Protein AF-A0A7Y3CID4-F1 (afdb_monomer_lite)

Radius of gyration: 29.65 Å; chains: 1; bounding box: 66×83×76 Å

Foldseek 3Di:
DDDDDPPPPVVVVVVVVVVVVVVVVVVVVVVVVVVVVCPVPVPCVVVVCVVPVDDDDPDDPDPPPPPPPDDDQDEDDPVLLVVLVVCLLVVVLVVNLVSLVVLLVVCVVPVSSVRHNLVSLLSLQDADVSSLVSLVVSCVVCVLGLRSLSSQLSNLQNQLDVLQDDDDPVPGDPRSNVRNVVSNVSSLVSLVSSCVSPVSPPSSVD

Sequence (206 aa):
MQPVDHQNQDSKNESSIFASIVLSTIIIGVLVFLAIVAVKYIKPKSYFKQIFGGKTYETTPASKDLPVLREAKETIQLSKIVGLRDMLQKHEFDGLNAALEKYQHLFEQDQTDEYKVYDAYHAFYLTDPLYEESLIKWINRFPDKYQPYLALAHYYCAKGWESRGYKFSKETSKQQFEGMQFNFFRAEENIKIALEINPDLMVGYD

pLDDT: mean 85.59, std 16.57, range [42.34, 98.81]

Structure (mmCIF, N/CA/C/O backbone):
data_AF-A0A7Y3CID4-F1
#
_entry.id   AF-A0A7Y3CID4-F1
#
loop_
_atom_site.group_PDB
_atom_site.id
_atom_site.type_symbol
_atom_site.label_atom_id
_atom_site.label_alt_id
_atom_site.label_comp_id
_atom_site.label_asym_id
_atom_site.label_entity_id
_atom_site.label_seq_id
_atom_site.pdbx_PDB_ins_code
_atom_site.Cartn_x
_atom_site.Cartn_y
_atom_site.Cartn_z
_atom_site.occupancy
_atom_site.B_iso_or_equiv
_atom_site.auth_seq_id
_atom_site.auth_comp_id
_atom_site.auth_asym_id
_atom_site.auth_atom_id
_atom_site.pdbx_PDB_model_num
ATOM 1 N N . MET A 1 1 ? 14.659 56.754 -53.294 1.00 43.53 1 MET A N 1
ATOM 2 C CA . MET A 1 1 ? 14.273 55.348 -53.055 1.00 43.53 1 MET A CA 1
ATOM 3 C C . MET A 1 1 ? 15.494 54.503 -53.389 1.00 43.53 1 MET A C 1
ATOM 5 O O . MET A 1 1 ? 15.802 54.360 -54.563 1.00 43.53 1 MET A O 1
ATOM 9 N N . GLN A 1 2 ? 16.287 54.117 -52.386 1.00 42.34 2 GLN A N 1
ATOM 10 C CA . GLN A 1 2 ? 17.492 53.298 -52.580 1.00 42.34 2 GLN A CA 1
ATOM 11 C C . GLN A 1 2 ? 17.151 51.825 -52.303 1.00 42.34 2 GLN A C 1
ATOM 13 O O . GLN A 1 2 ? 16.414 51.572 -51.349 1.00 42.34 2 GLN A O 1
ATOM 18 N N . PRO A 1 3 ? 17.634 50.869 -53.116 1.00 50.31 3 PRO A N 1
ATOM 19 C CA . PRO A 1 3 ? 17.411 49.451 -52.872 1.00 50.31 3 PRO A CA 1
ATOM 20 C C . PRO A 1 3 ? 18.300 48.970 -51.718 1.00 50.31 3 PRO A C 1
ATOM 22 O O . PRO A 1 3 ? 19.496 49.253 -51.685 1.00 50.31 3 PRO A O 1
ATOM 25 N N . VAL A 1 4 ? 17.692 48.263 -50.765 1.00 59.12 4 VAL A N 1
ATOM 26 C CA . VAL A 1 4 ? 18.383 47.601 -49.653 1.00 59.12 4 VAL A CA 1
ATOM 27 C C . VAL A 1 4 ? 18.989 46.299 -50.173 1.00 59.12 4 VAL A C 1
ATOM 29 O O . VAL A 1 4 ? 18.292 45.454 -50.734 1.00 59.12 4 VAL A O 1
ATOM 32 N N . ASP A 1 5 ? 20.302 46.179 -50.008 1.00 58.78 5 ASP A N 1
ATOM 33 C CA . ASP A 1 5 ? 21.120 45.049 -50.436 1.00 58.78 5 ASP A CA 1
ATOM 34 C C . ASP A 1 5 ? 20.937 43.860 -49.476 1.00 58.78 5 ASP A C 1
ATOM 36 O O . ASP A 1 5 ? 21.557 43.778 -48.416 1.00 58.78 5 ASP A O 1
ATOM 40 N N . HIS A 1 6 ? 20.018 42.959 -49.830 1.00 55.97 6 HIS A N 1
ATOM 41 C CA . HIS A 1 6 ? 19.664 41.776 -49.041 1.00 55.97 6 HIS A CA 1
ATOM 42 C C . HIS A 1 6 ? 20.572 40.557 -49.290 1.00 55.97 6 HIS A C 1
ATOM 44 O O . HIS A 1 6 ? 20.389 39.534 -48.638 1.00 55.97 6 HIS A O 1
ATOM 50 N N . GLN A 1 7 ? 21.562 40.625 -50.189 1.00 55.69 7 GLN A N 1
ATOM 51 C CA . GLN A 1 7 ? 22.353 39.438 -50.557 1.00 55.69 7 GLN A CA 1
ATOM 52 C C . GLN A 1 7 ? 23.576 39.176 -49.664 1.00 55.69 7 GLN A C 1
ATOM 54 O O . GLN A 1 7 ? 24.156 38.094 -49.718 1.00 55.69 7 GLN A O 1
ATOM 59 N N . ASN A 1 8 ? 23.964 40.119 -48.802 1.00 52.31 8 ASN A N 1
ATOM 60 C CA . ASN A 1 8 ? 25.215 40.021 -48.036 1.00 52.31 8 ASN A CA 1
ATOM 61 C C . ASN A 1 8 ? 25.059 39.414 -46.621 1.00 52.31 8 ASN A C 1
ATOM 63 O O . ASN A 1 8 ? 26.042 39.251 -45.898 1.00 52.31 8 ASN A O 1
ATOM 67 N N . GLN A 1 9 ? 23.831 39.093 -46.198 1.00 53.31 9 GLN A N 1
ATOM 68 C CA . GLN A 1 9 ? 23.543 38.643 -44.829 1.00 53.31 9 GLN A CA 1
ATOM 69 C C . GLN A 1 9 ? 23.417 37.112 -44.703 1.00 53.31 9 GLN A C 1
ATOM 71 O O . GLN A 1 9 ? 23.805 36.561 -43.672 1.00 53.31 9 GLN A O 1
ATOM 76 N N . ASP A 1 10 ? 23.000 36.414 -45.765 1.00 55.91 10 ASP A N 1
ATOM 77 C CA . ASP A 1 10 ? 22.867 34.947 -45.771 1.00 55.91 10 ASP A CA 1
ATOM 78 C C . ASP A 1 10 ? 24.218 34.211 -45.857 1.00 55.91 10 ASP A C 1
ATOM 80 O O . ASP A 1 10 ? 24.440 33.237 -45.135 1.00 55.91 10 ASP A O 1
ATOM 84 N N . SER A 1 11 ? 25.190 34.718 -46.627 1.00 56.41 11 SER A N 1
ATOM 85 C CA . SER A 1 11 ? 26.514 34.071 -46.764 1.00 56.41 11 SER A CA 1
ATOM 86 C C . SER A 1 11 ? 27.320 34.048 -45.452 1.00 56.41 11 SER A C 1
ATOM 88 O O . SER A 1 11 ? 28.124 33.145 -45.190 1.00 56.41 11 SER A O 1
ATOM 90 N N . LYS A 1 12 ? 27.083 35.034 -44.578 1.00 55.28 12 LYS A N 1
ATOM 91 C CA . LYS A 1 12 ? 27.759 35.166 -43.283 1.00 55.28 12 LYS A CA 1
ATOM 92 C C . LYS A 1 12 ? 27.201 34.204 -42.225 1.00 55.28 12 LYS A C 1
ATOM 94 O O . LYS A 1 12 ? 27.948 33.783 -41.345 1.00 55.28 12 LYS A O 1
ATOM 99 N N . ASN A 1 13 ? 25.928 33.815 -42.329 1.00 57.84 13 ASN A N 1
ATOM 100 C CA . ASN A 1 13 ? 25.307 32.849 -41.418 1.00 57.84 13 ASN A CA 1
ATOM 101 C C . ASN A 1 13 ? 25.681 31.402 -41.758 1.00 57.84 13 ASN A C 1
ATOM 103 O O . ASN A 1 13 ? 25.972 30.623 -40.850 1.00 57.84 13 ASN A O 1
ATOM 107 N N . GLU A 1 14 ? 25.758 31.044 -43.042 1.00 58.09 14 GLU A N 1
ATOM 108 C CA . GLU A 1 14 ? 26.145 29.684 -43.440 1.00 58.09 14 GLU A CA 1
ATOM 109 C C . GLU A 1 14 ? 27.585 29.360 -43.015 1.00 58.09 14 GLU A C 1
ATOM 111 O O . GLU A 1 14 ? 27.834 28.332 -42.383 1.00 58.09 14 GLU A O 1
ATOM 116 N N . SER A 1 15 ? 28.529 30.279 -43.245 1.00 61.59 15 SER A N 1
ATOM 117 C CA . SER A 1 15 ? 29.929 30.109 -42.819 1.00 61.59 15 SER A CA 1
ATOM 118 C C . SER A 1 15 ? 30.098 29.936 -41.299 1.00 61.59 15 SER A C 1
ATOM 120 O O . SER A 1 15 ? 30.953 29.164 -40.858 1.00 61.59 15 SER A O 1
ATOM 122 N N . SER A 1 16 ? 29.254 30.583 -40.486 1.00 62.12 16 SER A N 1
ATOM 123 C CA . SER A 1 16 ? 29.268 30.455 -39.022 1.00 62.12 16 SER A CA 1
ATOM 124 C C . SER A 1 16 ? 28.759 29.090 -38.537 1.00 62.12 16 SER A C 1
ATOM 126 O O . SER A 1 16 ? 29.327 28.514 -37.604 1.00 62.12 16 SER A O 1
ATOM 128 N N . ILE A 1 17 ? 27.741 28.533 -39.199 1.00 67.50 17 ILE A N 1
ATOM 129 C CA . ILE A 1 17 ? 27.178 27.216 -38.869 1.00 67.50 17 ILE A CA 1
ATOM 130 C C . ILE A 1 17 ? 28.167 26.101 -39.230 1.00 67.50 17 ILE A C 1
ATOM 132 O O . ILE A 1 17 ? 28.425 25.217 -38.409 1.00 67.50 17 ILE A O 1
ATOM 136 N N . PHE A 1 18 ? 28.796 26.173 -40.408 1.00 67.38 18 PHE A N 1
ATOM 137 C CA . PHE A 1 18 ? 29.817 25.200 -40.808 1.00 67.38 18 PHE A CA 1
ATOM 138 C C . PHE A 1 18 ? 31.030 25.208 -39.867 1.00 67.38 18 PHE A C 1
ATOM 140 O O . PHE A 1 18 ? 31.517 24.141 -39.489 1.00 67.38 18 PHE A O 1
ATOM 147 N N . ALA A 1 19 ? 31.475 26.383 -39.406 1.00 65.94 19 ALA A N 1
ATOM 148 C CA . ALA A 1 19 ? 32.570 26.483 -38.440 1.00 65.94 19 ALA A CA 1
ATOM 149 C C . ALA A 1 19 ? 32.239 25.810 -37.090 1.00 65.94 19 ALA A C 1
ATOM 151 O O . ALA A 1 19 ? 33.094 25.141 -36.507 1.00 65.94 19 ALA A O 1
ATOM 152 N N . SER A 1 20 ? 30.994 25.922 -36.615 1.00 63.38 20 SER A N 1
ATOM 153 C CA . SER A 1 20 ? 30.535 25.304 -35.359 1.00 63.38 20 SER A CA 1
ATOM 154 C C . SER A 1 20 ? 30.469 23.768 -35.431 1.00 63.38 20 SER A C 1
ATOM 156 O O . SER A 1 20 ? 30.865 23.068 -34.493 1.00 63.38 20 SER A O 1
ATOM 158 N N . ILE A 1 21 ? 30.040 23.217 -36.572 1.00 71.88 21 ILE A N 1
ATOM 159 C CA . ILE A 1 21 ? 29.967 21.761 -36.796 1.00 71.88 21 ILE A CA 1
ATOM 160 C C . ILE A 1 21 ? 31.373 21.142 -36.868 1.00 71.88 21 ILE A C 1
ATOM 162 O O . ILE A 1 21 ? 31.632 20.074 -36.304 1.00 71.88 21 ILE A O 1
ATOM 166 N N . VAL A 1 22 ? 32.318 21.829 -37.511 1.00 74.50 22 VAL A N 1
ATOM 167 C CA . VAL A 1 22 ? 33.715 21.371 -37.574 1.00 74.50 22 VAL A CA 1
ATOM 168 C C . VAL A 1 22 ? 34.375 21.436 -36.191 1.00 74.50 22 VAL A C 1
ATOM 170 O O . VAL A 1 22 ? 35.081 20.510 -35.797 1.00 74.50 22 VAL A O 1
ATOM 173 N N . LEU A 1 23 ? 34.101 22.475 -35.397 1.00 70.19 23 LEU A N 1
ATOM 174 C CA . LEU A 1 23 ? 34.673 22.602 -34.053 1.00 70.19 23 LEU A CA 1
ATOM 175 C C . LEU A 1 23 ? 34.156 21.516 -33.090 1.00 70.19 23 LEU A C 1
ATOM 177 O O . LEU A 1 23 ? 34.931 20.924 -32.339 1.00 70.19 23 LEU A O 1
ATOM 181 N N . SER A 1 24 ? 32.858 21.210 -33.137 1.00 67.25 24 SER A N 1
ATOM 182 C CA . SER A 1 24 ? 32.232 20.196 -32.274 1.00 67.25 24 SER A CA 1
ATOM 183 C C . SER A 1 24 ? 32.687 18.769 -32.602 1.00 67.25 24 SER A C 1
ATOM 185 O O . SER A 1 24 ? 32.954 17.984 -31.691 1.00 67.25 24 SER A O 1
ATOM 187 N N . THR A 1 25 ? 32.874 18.440 -33.882 1.00 76.44 25 THR A N 1
ATOM 188 C CA . THR A 1 25 ? 33.409 17.130 -34.296 1.00 76.44 25 THR A CA 1
ATOM 189 C C . THR A 1 25 ? 34.863 16.927 -33.864 1.00 76.44 25 THR A C 1
ATOM 191 O O . THR A 1 25 ? 35.217 15.837 -33.405 1.00 76.44 25 THR A O 1
ATOM 194 N N . ILE A 1 26 ? 35.689 17.978 -33.900 1.00 82.19 26 ILE A N 1
ATOM 195 C CA . ILE A 1 26 ? 37.067 17.935 -33.388 1.00 82.19 26 ILE A CA 1
ATOM 196 C C . ILE A 1 26 ? 37.081 17.705 -31.870 1.00 82.19 26 ILE A C 1
ATOM 198 O O . ILE A 1 26 ? 37.829 16.853 -31.391 1.00 82.19 26 ILE A O 1
ATOM 202 N N . ILE A 1 27 ? 36.227 18.399 -31.108 1.00 81.88 27 ILE A N 1
ATOM 203 C CA . ILE A 1 27 ? 36.154 18.245 -29.643 1.00 81.88 27 ILE A CA 1
ATOM 204 C C . ILE A 1 27 ? 35.756 16.814 -29.257 1.00 81.88 27 ILE A C 1
ATOM 206 O O . ILE A 1 27 ? 36.393 16.212 -28.391 1.00 81.88 27 ILE A O 1
ATOM 210 N N . ILE A 1 28 ? 34.754 16.237 -29.927 1.00 79.56 28 ILE A N 1
ATOM 211 C CA . ILE A 1 28 ? 34.330 14.851 -29.677 1.00 79.56 28 ILE A CA 1
ATOM 212 C C . ILE A 1 28 ? 35.466 13.876 -30.011 1.00 79.56 28 ILE A C 1
ATOM 214 O O . ILE A 1 28 ? 35.756 12.978 -29.219 1.00 79.56 28 ILE A O 1
ATOM 218 N N . GLY A 1 29 ? 36.159 14.078 -31.137 1.00 85.19 29 GLY A N 1
ATOM 219 C CA . GLY A 1 29 ? 37.311 13.259 -31.520 1.00 85.19 29 GLY A CA 1
ATOM 220 C C . GLY A 1 29 ? 38.435 13.289 -30.479 1.00 85.19 29 GLY A C 1
ATOM 221 O O . GLY A 1 29 ? 38.978 12.240 -30.126 1.00 85.19 29 GLY A O 1
ATOM 222 N N . VAL A 1 30 ? 38.738 14.467 -29.924 1.00 86.75 30 VAL A N 1
ATOM 223 C CA . VAL A 1 30 ? 39.748 14.632 -28.865 1.00 86.75 30 VAL A CA 1
ATOM 224 C C . VAL A 1 30 ? 39.318 13.940 -27.570 1.00 86.75 30 VAL A C 1
ATOM 226 O O . VAL A 1 30 ? 40.132 13.248 -26.960 1.00 86.75 30 VAL A O 1
ATOM 229 N N . LEU A 1 31 ? 38.051 14.051 -27.162 1.00 82.12 31 LEU A N 1
ATOM 230 C CA . LEU A 1 31 ? 37.540 13.387 -25.956 1.00 82.12 31 LEU A CA 1
ATOM 231 C C . LEU A 1 31 ? 37.587 11.857 -26.069 1.00 82.12 31 LEU A C 1
ATOM 233 O O . LEU A 1 31 ? 38.018 11.182 -25.132 1.00 82.12 31 LEU A O 1
ATOM 237 N N . VAL A 1 32 ? 37.214 11.306 -27.226 1.00 83.75 32 VAL A N 1
ATOM 238 C CA . VAL A 1 32 ? 37.294 9.860 -27.489 1.00 83.75 32 VAL A CA 1
ATOM 239 C C . VAL A 1 32 ? 38.749 9.391 -27.496 1.00 83.75 32 VAL A C 1
ATOM 241 O O . VAL A 1 32 ? 39.074 8.372 -26.884 1.00 83.75 32 VAL A O 1
ATOM 244 N N . PHE A 1 33 ? 39.649 10.150 -28.124 1.00 85.75 33 PHE A N 1
ATOM 245 C CA . PHE A 1 33 ? 41.073 9.829 -28.133 1.00 85.75 33 PHE A CA 1
ATOM 246 C C . PHE A 1 33 ? 41.675 9.852 -26.720 1.00 85.75 33 PHE A C 1
ATOM 248 O O . PHE A 1 33 ? 42.373 8.913 -26.338 1.00 85.75 33 PHE A O 1
ATOM 255 N N . LEU A 1 34 ? 41.350 10.864 -25.909 1.00 84.12 34 LEU A N 1
ATOM 256 C CA . LEU A 1 34 ? 41.789 10.949 -24.514 1.00 84.12 34 LEU A CA 1
ATOM 257 C C . LEU A 1 34 ? 41.252 9.789 -23.667 1.00 84.12 34 LEU A C 1
ATOM 259 O O . LEU A 1 34 ? 42.004 9.242 -22.864 1.00 84.12 34 LEU A O 1
ATOM 263 N N . ALA A 1 35 ? 40.006 9.355 -23.876 1.00 75.94 35 ALA A N 1
ATOM 264 C CA . ALA A 1 35 ? 39.448 8.188 -23.194 1.00 75.94 35 ALA A CA 1
ATOM 265 C C . ALA A 1 35 ? 40.180 6.886 -23.575 1.00 75.94 35 ALA A C 1
ATOM 267 O O . ALA A 1 35 ? 40.515 6.085 -22.701 1.00 75.94 35 ALA A O 1
ATOM 268 N N . ILE A 1 36 ? 40.501 6.690 -24.859 1.00 80.00 36 ILE A N 1
ATOM 269 C CA . ILE A 1 36 ? 41.257 5.517 -25.335 1.00 80.00 36 ILE A CA 1
ATOM 270 C C . ILE A 1 36 ? 42.683 5.518 -24.768 1.00 80.00 36 ILE A C 1
ATOM 272 O O . ILE A 1 36 ? 43.172 4.483 -24.307 1.00 80.00 36 ILE A O 1
ATOM 276 N N . VAL A 1 37 ? 43.350 6.676 -24.760 1.00 81.94 37 VAL A N 1
ATOM 277 C CA . VAL A 1 37 ? 44.679 6.836 -24.155 1.00 81.94 37 VAL A CA 1
ATOM 278 C C . VAL A 1 37 ? 44.609 6.575 -22.647 1.00 81.94 37 VAL A C 1
ATOM 280 O O . VAL A 1 37 ? 45.412 5.798 -22.134 1.00 81.94 37 VAL A O 1
ATOM 283 N N . ALA A 1 38 ? 43.617 7.114 -21.938 1.00 76.88 38 ALA A N 1
ATOM 284 C CA . ALA A 1 38 ? 43.421 6.856 -20.514 1.00 76.88 38 ALA A CA 1
ATOM 285 C C . ALA A 1 38 ? 43.255 5.356 -20.224 1.00 76.88 38 ALA A C 1
ATOM 287 O O . ALA A 1 38 ? 43.948 4.829 -19.362 1.00 76.88 38 ALA A O 1
ATOM 288 N N . VAL A 1 39 ? 42.439 4.630 -20.996 1.00 73.00 39 VAL A N 1
ATOM 289 C CA . VAL A 1 39 ? 42.272 3.170 -20.846 1.00 73.00 39 VAL A CA 1
ATOM 290 C C . VAL A 1 39 ? 43.568 2.402 -21.141 1.00 73.00 39 VAL A C 1
ATOM 292 O O . VAL A 1 39 ? 43.853 1.394 -20.492 1.00 73.00 39 VAL A O 1
ATOM 295 N N . LYS A 1 40 ? 44.380 2.869 -22.099 1.00 75.81 40 LYS A N 1
ATOM 296 C CA . LYS A 1 40 ? 45.641 2.212 -22.481 1.00 75.81 40 LYS A CA 1
ATOM 297 C C . LYS A 1 40 ? 46.760 2.418 -21.453 1.00 75.81 40 LYS A C 1
ATOM 299 O O . LYS A 1 40 ? 47.573 1.513 -21.264 1.00 75.81 40 LYS A O 1
ATOM 304 N N . TYR A 1 41 ? 46.812 3.579 -20.797 1.00 73.25 41 TYR A N 1
ATOM 305 C CA . TYR A 1 41 ? 47.892 3.940 -19.867 1.00 73.25 41 TYR A CA 1
ATOM 306 C C . TYR A 1 41 ? 47.519 3.775 -18.385 1.00 73.25 41 TYR A C 1
ATOM 308 O O . TYR A 1 41 ? 48.395 3.498 -17.564 1.00 73.25 41 TYR A O 1
ATOM 316 N N . ILE A 1 42 ? 46.236 3.856 -18.028 1.00 67.06 42 ILE A N 1
ATOM 317 C CA . ILE A 1 42 ? 45.739 3.556 -16.682 1.00 67.06 42 ILE A CA 1
ATOM 318 C C . ILE A 1 42 ? 45.405 2.067 -16.647 1.00 67.06 42 ILE A C 1
ATOM 320 O O . ILE A 1 42 ? 44.343 1.663 -17.099 1.00 67.06 42 ILE A O 1
ATOM 324 N N . LYS A 1 43 ? 46.304 1.223 -16.122 1.00 61.38 43 LYS A N 1
ATOM 325 C CA . LYS A 1 43 ? 46.051 -0.223 -15.958 1.00 61.38 43 LYS A CA 1
ATOM 326 C C . LYS A 1 43 ? 44.803 -0.440 -15.074 1.00 61.38 43 LYS A C 1
ATOM 328 O O . LYS A 1 43 ? 44.918 -0.344 -13.850 1.00 61.38 43 LYS A O 1
ATOM 333 N N . PRO A 1 44 ? 43.636 -0.840 -15.618 1.00 54.78 44 PRO A N 1
ATOM 334 C CA . PRO A 1 44 ? 42.385 -0.904 -14.852 1.00 54.78 44 PRO A CA 1
ATOM 335 C C . PRO A 1 44 ? 42.328 -2.099 -13.883 1.00 54.78 44 PRO A C 1
ATOM 337 O O . PRO A 1 44 ? 41.398 -2.229 -13.089 1.00 54.78 44 PRO A O 1
ATOM 340 N N . LYS A 1 45 ? 43.344 -2.976 -13.908 1.00 52.81 45 LYS A N 1
ATOM 341 C CA . LYS A 1 45 ? 43.404 -4.202 -13.097 1.00 52.81 45 LYS A CA 1
ATOM 342 C C . LYS A 1 45 ? 43.421 -3.958 -11.583 1.00 52.81 45 LYS A C 1
ATOM 344 O O . LYS A 1 45 ? 43.031 -4.859 -10.849 1.00 52.81 45 LYS A O 1
ATOM 349 N N . SER A 1 46 ? 43.853 -2.783 -11.115 1.00 54.12 46 SER A N 1
ATOM 350 C CA . SER A 1 46 ? 43.898 -2.486 -9.673 1.00 54.12 46 SER A CA 1
ATOM 351 C C . SER A 1 46 ? 42.526 -2.085 -9.115 1.00 54.12 46 SER A C 1
ATOM 353 O O . SER A 1 46 ? 42.097 -2.610 -8.092 1.00 54.12 46 SER A O 1
ATOM 355 N N . TYR A 1 47 ? 41.785 -1.234 -9.835 1.00 50.31 47 TYR A N 1
ATOM 356 C CA . TYR A 1 47 ? 40.503 -0.696 -9.363 1.00 50.31 47 TYR A CA 1
ATOM 357 C C . TYR A 1 47 ? 39.388 -1.753 -9.321 1.00 50.31 47 TYR A C 1
ATOM 359 O O . TYR A 1 47 ? 38.614 -1.809 -8.369 1.00 50.31 47 TYR A O 1
ATOM 367 N N . PHE A 1 48 ? 39.343 -2.664 -10.298 1.00 52.25 48 PHE A N 1
ATOM 368 C CA . PHE A 1 48 ? 38.328 -3.725 -10.323 1.00 52.25 48 PHE A CA 1
ATOM 369 C C . PHE A 1 48 ? 38.515 -4.781 -9.224 1.00 52.25 48 PHE A C 1
ATOM 371 O O . PHE A 1 48 ? 37.532 -5.328 -8.727 1.00 52.25 48 PHE A O 1
ATOM 378 N N . LYS A 1 49 ? 39.756 -5.052 -8.795 1.00 51.56 49 LYS A N 1
ATOM 379 C CA . LYS A 1 49 ? 40.022 -6.037 -7.734 1.00 51.56 49 LYS A CA 1
ATOM 380 C C . LYS A 1 49 ? 39.585 -5.533 -6.355 1.00 51.56 49 LYS A C 1
ATOM 382 O O . LYS A 1 49 ? 39.248 -6.345 -5.505 1.00 51.56 49 LYS A O 1
ATOM 387 N N . GLN A 1 50 ? 39.545 -4.218 -6.145 1.00 53.12 50 GLN A N 1
ATOM 388 C CA . GLN A 1 50 ? 39.069 -3.618 -4.897 1.00 53.12 50 GLN A CA 1
ATOM 389 C C . GLN A 1 50 ? 37.533 -3.566 -4.813 1.00 53.12 50 GLN A C 1
ATOM 391 O O . GLN A 1 50 ? 36.990 -3.640 -3.718 1.00 53.12 50 GLN A O 1
ATOM 396 N N . ILE A 1 51 ? 36.838 -3.502 -5.956 1.00 54.66 51 ILE A N 1
ATOM 397 C CA . ILE A 1 51 ? 35.365 -3.463 -6.019 1.00 54.66 51 ILE A CA 1
ATOM 398 C C . ILE A 1 51 ? 34.748 -4.875 -6.023 1.00 54.66 51 ILE A C 1
ATOM 400 O O . ILE A 1 51 ? 33.686 -5.076 -5.446 1.00 54.66 51 ILE A O 1
ATOM 404 N N . PHE A 1 52 ? 35.418 -5.871 -6.615 1.00 56.69 52 PHE A N 1
ATOM 405 C CA . PHE A 1 52 ? 34.901 -7.250 -6.721 1.00 56.69 52 PHE A CA 1
ATOM 406 C C . PHE A 1 52 ? 35.711 -8.296 -5.942 1.00 56.69 52 PHE A C 1
ATOM 408 O O . PHE A 1 52 ? 35.395 -9.483 -5.976 1.00 56.69 52 PHE A O 1
ATOM 415 N N . GLY A 1 53 ? 36.753 -7.883 -5.221 1.00 47.72 53 GLY A N 1
ATOM 416 C CA . GLY A 1 53 ? 37.521 -8.743 -4.320 1.00 47.72 53 GLY A CA 1
ATOM 417 C C . GLY A 1 53 ? 36.841 -8.895 -2.964 1.00 47.72 53 GLY A C 1
ATOM 418 O O . GLY A 1 53 ? 37.426 -8.540 -1.943 1.00 47.72 53 GLY A O 1
ATOM 419 N N . GLY A 1 54 ? 35.601 -9.385 -2.941 1.00 55.03 54 GLY A N 1
ATOM 420 C CA . GLY A 1 54 ? 34.949 -9.772 -1.693 1.00 55.03 54 GLY A CA 1
ATOM 421 C C . GLY A 1 54 ? 35.720 -10.919 -1.039 1.00 55.03 54 GLY A C 1
ATOM 422 O O . GLY A 1 54 ? 36.110 -11.871 -1.715 1.00 55.03 54 GLY A O 1
ATOM 423 N N . LYS A 1 55 ? 35.960 -10.840 0.273 1.00 58.09 55 LYS A N 1
ATOM 424 C CA . LYS A 1 55 ? 36.426 -12.000 1.040 1.00 58.09 55 LYS A CA 1
ATOM 425 C C . LYS A 1 55 ? 35.383 -13.105 0.867 1.00 58.09 55 LYS A C 1
ATOM 427 O O . LYS A 1 55 ? 34.211 -12.893 1.161 1.00 58.09 55 LYS A O 1
ATOM 432 N N . THR A 1 56 ? 35.790 -14.261 0.362 1.00 51.53 56 THR A N 1
ATOM 433 C CA . THR A 1 56 ? 34.938 -15.448 0.359 1.00 51.53 56 THR A CA 1
ATOM 434 C C . THR A 1 56 ? 34.882 -15.957 1.788 1.00 51.53 56 THR A C 1
ATOM 436 O O . THR A 1 56 ? 35.878 -16.452 2.315 1.00 51.53 56 THR A O 1
ATOM 439 N N . TYR A 1 57 ? 33.742 -15.774 2.436 1.00 61.97 57 TYR A N 1
ATOM 440 C CA . TYR A 1 57 ? 33.465 -16.412 3.710 1.00 61.97 57 TYR A CA 1
ATOM 441 C C . TYR A 1 57 ? 32.963 -17.817 3.397 1.00 61.97 57 TYR A C 1
ATOM 443 O O . TYR A 1 57 ? 31.990 -17.969 2.656 1.00 61.97 57 TYR A O 1
ATOM 451 N N . GLU A 1 58 ? 33.630 -18.842 3.923 1.00 60.22 58 GLU A N 1
ATOM 452 C CA . GLU A 1 58 ? 33.007 -20.159 3.993 1.00 60.22 58 GLU A CA 1
ATOM 453 C C . GLU A 1 58 ? 31.764 -20.014 4.872 1.00 60.22 58 GLU A C 1
ATOM 455 O O . GLU A 1 58 ? 31.849 -19.684 6.055 1.00 60.22 58 GLU A O 1
ATOM 460 N N . THR A 1 59 ? 30.593 -20.164 4.260 1.00 57.97 59 THR A N 1
ATOM 461 C CA . THR A 1 59 ? 29.332 -20.174 4.993 1.00 57.97 59 THR A CA 1
ATOM 462 C C . THR A 1 59 ? 29.077 -21.609 5.409 1.00 57.97 59 THR A C 1
ATOM 464 O O . THR A 1 59 ? 28.775 -22.471 4.588 1.00 57.97 59 THR A O 1
ATOM 467 N N . THR A 1 60 ? 29.238 -21.893 6.696 1.00 73.62 60 THR A N 1
ATOM 468 C CA . THR A 1 60 ? 28.710 -23.133 7.256 1.00 73.62 60 THR A CA 1
ATOM 469 C C . THR A 1 60 ? 27.188 -23.009 7.242 1.00 73.62 60 THR A C 1
ATOM 471 O O . THR A 1 60 ? 26.672 -22.025 7.782 1.00 73.62 60 THR A O 1
ATOM 474 N N . PRO A 1 61 ? 26.450 -23.955 6.635 1.00 66.62 61 PRO A N 1
ATOM 475 C CA . PRO A 1 61 ? 25.003 -23.990 6.763 1.00 66.62 61 PRO A CA 1
ATOM 476 C C . PRO A 1 61 ? 24.625 -23.909 8.240 1.00 66.62 61 PRO A C 1
ATOM 478 O O . PRO A 1 61 ? 25.231 -24.580 9.079 1.00 66.62 61 PRO A O 1
ATOM 481 N N . ALA A 1 62 ? 23.643 -23.067 8.549 1.00 67.69 62 ALA A N 1
ATOM 482 C CA . ALA A 1 62 ? 23.024 -23.012 9.863 1.00 67.69 62 ALA A CA 1
ATOM 483 C C . ALA A 1 62 ? 22.735 -24.446 10.348 1.00 67.69 62 ALA A C 1
ATOM 485 O O . ALA A 1 62 ? 22.087 -25.214 9.633 1.00 67.69 62 ALA A O 1
ATOM 486 N N . SER A 1 63 ? 23.268 -24.828 11.518 1.00 72.06 63 SER A N 1
ATOM 487 C CA . SER A 1 63 ? 23.002 -26.151 12.094 1.00 72.06 63 SER A CA 1
ATOM 488 C C . SER A 1 63 ? 21.489 -26.349 12.205 1.00 72.06 63 SER A C 1
ATOM 490 O O . SER A 1 63 ? 20.769 -25.435 12.609 1.00 72.06 63 SER A O 1
ATOM 492 N N . LYS A 1 64 ? 21.011 -27.547 11.851 1.00 68.06 64 LYS A N 1
ATOM 493 C CA . LYS A 1 64 ? 19.590 -27.921 11.948 1.00 68.06 64 LYS A CA 1
ATOM 494 C C . LYS A 1 64 ? 19.052 -27.776 13.377 1.00 68.06 64 LYS A C 1
ATOM 496 O O . LYS A 1 64 ? 17.857 -27.580 13.562 1.00 68.06 64 LYS A O 1
ATOM 501 N N . ASP A 1 65 ? 19.960 -27.819 14.347 1.00 76.94 65 ASP A N 1
ATOM 502 C CA . ASP A 1 65 ? 19.682 -27.765 15.776 1.00 76.94 65 ASP A CA 1
ATOM 503 C C . ASP A 1 65 ? 19.986 -26.383 16.378 1.00 76.94 65 ASP A C 1
ATOM 505 O O . ASP A 1 65 ? 20.139 -26.253 17.593 1.00 76.94 65 ASP A O 1
ATOM 509 N N . LEU A 1 66 ? 20.117 -25.334 15.551 1.00 68.62 66 LEU A N 1
ATOM 510 C CA . LEU A 1 66 ? 20.187 -23.977 16.083 1.00 68.62 66 LEU A CA 1
ATOM 511 C C . LEU A 1 66 ? 18.869 -23.660 16.799 1.00 68.62 66 LEU A C 1
ATOM 513 O O . LEU A 1 66 ? 17.802 -23.806 16.196 1.00 68.62 66 LEU A O 1
ATOM 517 N N . PRO A 1 67 ? 18.916 -23.204 18.062 1.00 69.56 67 PRO A N 1
ATOM 518 C CA . PRO A 1 67 ? 17.714 -22.746 18.732 1.00 69.56 67 PRO A CA 1
ATOM 519 C C . PRO A 1 67 ? 17.116 -21.606 17.906 1.00 69.56 67 PRO A C 1
ATOM 521 O O . PRO A 1 67 ? 17.837 -20.701 17.478 1.00 69.56 67 PRO A O 1
ATOM 524 N N . VAL A 1 68 ? 15.804 -21.647 17.668 1.00 64.62 68 VAL A N 1
ATOM 525 C CA . VAL A 1 68 ? 15.101 -20.510 17.073 1.00 64.62 68 VAL A CA 1
ATOM 526 C C . VAL A 1 68 ? 15.282 -19.343 18.042 1.00 64.62 68 VAL A C 1
ATOM 528 O O . VAL A 1 68 ? 14.722 -19.340 19.133 1.00 64.62 68 VAL A O 1
ATOM 531 N N . LEU A 1 69 ? 16.135 -18.384 17.676 1.00 66.75 69 LEU A N 1
ATOM 532 C CA . LEU A 1 69 ? 16.565 -17.310 18.578 1.00 66.75 69 LEU A CA 1
ATOM 533 C C . LEU A 1 69 ? 15.439 -16.321 18.916 1.00 66.75 69 LEU A C 1
ATOM 535 O O . LEU A 1 69 ? 15.622 -15.475 19.789 1.00 66.75 69 LEU A O 1
ATOM 539 N N . ARG A 1 70 ? 14.308 -16.373 18.200 1.00 65.94 70 ARG A N 1
ATOM 540 C CA . ARG A 1 70 ? 13.175 -15.457 18.359 1.00 65.94 70 ARG A CA 1
ATOM 541 C C . ARG A 1 70 ? 11.859 -16.202 18.198 1.00 65.94 70 ARG A C 1
ATOM 543 O O . ARG A 1 70 ? 11.679 -16.932 17.227 1.00 65.94 70 ARG A O 1
ATOM 550 N N . GLU A 1 71 ? 10.941 -15.982 19.127 1.00 73.12 71 GLU A N 1
ATOM 551 C CA . GLU A 1 71 ? 9.560 -16.431 18.974 1.00 73.12 71 GLU A CA 1
ATOM 552 C C . GLU A 1 71 ? 8.921 -15.748 17.758 1.00 73.12 71 GLU A C 1
ATOM 554 O O . GLU A 1 71 ? 9.232 -14.595 17.437 1.00 73.12 71 GLU A O 1
ATOM 559 N N . ALA A 1 72 ? 8.058 -16.477 17.049 1.00 73.94 72 ALA A N 1
ATOM 560 C CA . ALA A 1 72 ? 7.296 -15.903 15.951 1.00 73.94 72 ALA A CA 1
ATOM 561 C C . ALA A 1 72 ? 6.367 -14.820 16.514 1.00 73.94 72 ALA A C 1
ATOM 563 O O . ALA A 1 72 ? 5.555 -15.098 17.396 1.00 73.94 72 ALA A O 1
ATOM 564 N N . LYS A 1 73 ? 6.502 -13.590 16.013 1.00 78.69 73 LYS A N 1
ATOM 565 C CA . LYS A 1 73 ? 5.606 -12.495 16.383 1.00 78.69 73 LYS A CA 1
ATOM 566 C C . LYS A 1 73 ? 4.224 -12.714 15.767 1.00 78.69 73 LYS A C 1
ATOM 568 O O . LYS A 1 73 ? 4.099 -13.279 14.681 1.00 78.69 73 LYS A O 1
ATOM 573 N N . GLU A 1 74 ? 3.194 -12.291 16.490 1.00 84.38 74 GLU A N 1
ATOM 574 C CA . GLU A 1 74 ? 1.804 -12.486 16.090 1.00 84.38 74 GLU A CA 1
ATOM 575 C C . GLU A 1 74 ? 1.447 -11.593 14.892 1.00 84.38 74 GLU A C 1
ATOM 577 O O . GLU A 1 74 ? 1.594 -10.373 14.942 1.00 84.38 74 GLU A O 1
ATOM 582 N N . THR A 1 75 ? 0.951 -12.210 13.823 1.00 90.06 75 THR A N 1
ATOM 583 C CA . THR A 1 75 ? 0.469 -11.556 12.599 1.00 90.06 75 THR A CA 1
ATOM 584 C C . THR A 1 75 ? -1.056 -11.578 12.532 1.00 90.06 75 THR A C 1
ATOM 586 O O . THR A 1 75 ? -1.722 -12.287 13.298 1.00 90.06 75 THR A O 1
ATOM 589 N N . ILE A 1 76 ? -1.661 -10.820 11.610 1.00 94.00 76 ILE A N 1
ATOM 590 C CA . ILE A 1 76 ? -3.109 -10.962 11.390 1.00 94.00 76 ILE A CA 1
ATOM 591 C C . ILE A 1 76 ? -3.421 -12.283 10.678 1.00 94.00 76 ILE A C 1
ATOM 593 O O . ILE A 1 76 ? -2.692 -12.758 9.810 1.00 94.00 76 ILE A O 1
ATOM 597 N N . GLN A 1 77 ? -4.562 -12.878 11.017 1.00 94.94 77 GLN A N 1
ATOM 598 C CA . GLN A 1 77 ? -5.008 -14.110 10.370 1.00 94.94 77 GLN A CA 1
ATOM 599 C C . GLN A 1 77 ? -5.378 -13.869 8.900 1.00 94.94 77 GLN A C 1
ATOM 601 O O . GLN A 1 77 ? -5.956 -12.837 8.556 1.00 94.94 77 GLN A O 1
ATOM 606 N N . LEU A 1 78 ? -5.176 -14.879 8.047 1.00 93.19 78 LEU A N 1
ATOM 607 C CA . LEU A 1 78 ? -5.542 -14.825 6.624 1.00 93.19 78 LEU A CA 1
ATOM 608 C C . LEU A 1 78 ? -7.014 -14.437 6.395 1.00 93.19 78 LEU A C 1
ATOM 610 O O . LEU A 1 78 ? -7.324 -13.682 5.477 1.00 93.19 78 LEU A O 1
ATOM 614 N N . SER A 1 79 ? -7.925 -14.901 7.254 1.00 95.75 79 SER A N 1
ATOM 615 C CA . SER A 1 79 ? -9.349 -14.538 7.198 1.00 95.75 79 SER A CA 1
ATOM 616 C C . SER A 1 79 ? -9.587 -13.032 7.354 1.00 95.75 79 SER A C 1
ATOM 618 O O . SER A 1 79 ? -10.525 -12.495 6.769 1.00 95.75 79 SER A O 1
ATOM 620 N N . LYS A 1 80 ? -8.730 -12.332 8.106 1.00 97.75 80 LYS A N 1
ATOM 621 C CA . LYS A 1 80 ? -8.783 -10.875 8.263 1.00 97.75 80 LYS A CA 1
ATOM 622 C C . LYS A 1 80 ? -8.285 -10.163 7.013 1.00 97.75 80 LYS A C 1
ATOM 624 O O . LYS A 1 80 ? -8.954 -9.240 6.570 1.00 97.75 80 LYS A O 1
ATOM 629 N N . ILE A 1 81 ? -7.202 -10.642 6.399 1.00 97.06 81 ILE A N 1
ATOM 630 C CA . ILE A 1 81 ? -6.697 -10.119 5.115 1.00 97.06 81 ILE A CA 1
ATOM 631 C C . ILE A 1 81 ? -7.777 -10.215 4.032 1.00 97.06 81 ILE A C 1
ATOM 633 O O . ILE A 1 81 ? -8.056 -9.238 3.340 1.00 97.06 81 ILE A O 1
ATOM 637 N N . VAL A 1 82 ? -8.419 -11.382 3.911 1.00 97.31 82 VAL A N 1
ATOM 638 C CA . VAL A 1 82 ? -9.532 -11.581 2.969 1.00 97.31 82 VAL A CA 1
ATOM 639 C C . VAL A 1 82 ? -10.689 -10.640 3.301 1.00 97.31 82 VAL A C 1
ATOM 641 O O . VAL A 1 82 ? -11.195 -9.972 2.410 1.00 97.31 82 VAL A O 1
ATOM 644 N N . GLY A 1 83 ? -11.043 -10.501 4.582 1.00 98.25 83 GLY A N 1
ATOM 645 C CA . GLY A 1 83 ? -12.082 -9.567 5.016 1.00 98.25 83 GLY A CA 1
ATOM 646 C C . GLY A 1 83 ? -11.810 -8.107 4.630 1.00 98.25 83 GLY A C 1
ATOM 647 O O . GLY A 1 83 ? -12.730 -7.417 4.201 1.00 98.25 83 GLY A O 1
ATOM 648 N N . LEU A 1 84 ? -10.561 -7.634 4.729 1.00 98.56 84 LEU A N 1
ATOM 649 C CA . LEU A 1 84 ? -10.182 -6.276 4.307 1.00 98.56 84 LEU A CA 1
ATOM 650 C C . LEU A 1 84 ? -10.394 -6.067 2.799 1.00 98.56 84 LEU A C 1
ATOM 652 O O . LEU A 1 84 ? -10.932 -5.042 2.380 1.00 98.56 84 LEU A O 1
ATOM 656 N N . ARG A 1 85 ? -10.023 -7.060 1.984 1.00 97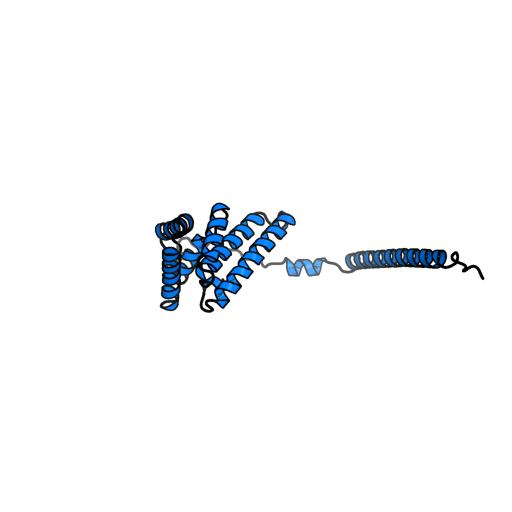.88 85 ARG A N 1
ATOM 657 C CA . ARG A 1 85 ? -10.219 -7.029 0.525 1.00 97.88 85 ARG A CA 1
ATOM 658 C C . ARG A 1 85 ? -11.694 -7.102 0.142 1.00 97.88 85 ARG A C 1
ATOM 660 O O . ARG A 1 85 ? -12.132 -6.341 -0.716 1.00 97.88 85 ARG A O 1
ATOM 667 N N . ASP A 1 86 ? -12.462 -7.955 0.811 1.00 98.06 86 ASP A N 1
ATOM 668 C CA . ASP A 1 86 ? -13.906 -8.072 0.606 1.00 98.06 86 ASP A CA 1
ATOM 669 C C . ASP A 1 86 ? -14.619 -6.745 0.894 1.00 98.06 86 ASP A C 1
ATOM 671 O O . ASP A 1 86 ? -15.470 -6.326 0.108 1.00 98.06 86 ASP A O 1
ATOM 675 N N . MET A 1 87 ? -14.259 -6.064 1.989 1.00 98.62 87 MET A N 1
ATOM 676 C CA . MET A 1 87 ? -14.818 -4.749 2.321 1.00 98.62 87 MET A CA 1
ATOM 677 C C . MET A 1 87 ? -14.487 -3.712 1.241 1.00 98.62 87 MET A C 1
ATOM 679 O O . MET A 1 87 ? -15.366 -2.952 0.838 1.00 98.62 87 MET A O 1
ATOM 683 N N . LEU A 1 88 ? -13.255 -3.710 0.718 1.00 98.50 88 LEU A N 1
ATOM 684 C CA . LEU A 1 88 ? -12.859 -2.826 -0.383 1.00 98.50 88 LEU A CA 1
ATOM 685 C C . LEU A 1 88 ? -13.705 -3.080 -1.641 1.00 98.50 88 LEU A C 1
ATOM 687 O O . LEU A 1 88 ? -14.260 -2.138 -2.203 1.00 98.50 88 LEU A O 1
ATOM 691 N N . GLN A 1 89 ? -13.846 -4.341 -2.056 1.00 97.31 89 GLN A N 1
ATOM 692 C CA . GLN A 1 89 ? -14.596 -4.712 -3.263 1.00 97.31 89 GLN A CA 1
ATOM 693 C C . GLN A 1 89 ? -16.101 -4.434 -3.148 1.00 97.31 89 GLN A C 1
ATOM 695 O O . GLN A 1 89 ? -16.749 -4.100 -4.139 1.00 97.31 89 GLN A O 1
ATOM 700 N N . LYS A 1 90 ? -16.668 -4.552 -1.943 1.00 98.06 90 LYS A N 1
ATOM 701 C CA . LYS A 1 90 ? -18.076 -4.225 -1.656 1.00 98.06 90 LYS A CA 1
ATOM 702 C C . LYS A 1 90 ? -18.307 -2.738 -1.377 1.00 98.06 90 LYS A C 1
ATOM 704 O O . LYS A 1 90 ? -19.444 -2.338 -1.141 1.00 98.06 90 LYS A O 1
ATOM 709 N N . HIS A 1 91 ? -17.251 -1.926 -1.414 1.00 98.38 91 HIS A N 1
ATOM 710 C CA . HIS A 1 91 ? -17.262 -0.511 -1.048 1.00 98.38 91 HIS A CA 1
ATOM 711 C C . HIS A 1 91 ? -17.759 -0.239 0.385 1.00 98.38 91 HIS A C 1
ATOM 713 O O . HIS A 1 91 ? -18.329 0.814 0.673 1.00 98.38 91 HIS A O 1
ATOM 719 N N . GLU A 1 92 ? -17.515 -1.169 1.310 1.00 98.62 92 GLU A N 1
ATOM 720 C CA . GLU A 1 92 ? -17.804 -1.042 2.745 1.00 98.62 92 GLU A CA 1
ATOM 721 C C . GLU A 1 92 ? -16.722 -0.195 3.439 1.00 98.62 92 GLU A C 1
ATOM 723 O O . GLU A 1 92 ? -16.085 -0.594 4.414 1.00 98.62 92 GLU A O 1
ATOM 728 N N . PHE A 1 93 ? -16.481 0.996 2.894 1.00 98.75 93 PHE A N 1
ATOM 729 C CA . PHE A 1 93 ? -15.342 1.847 3.224 1.00 98.75 93 PHE A CA 1
ATOM 730 C C . PHE A 1 93 ? -15.337 2.340 4.676 1.00 98.75 93 PHE A C 1
ATOM 732 O O . PHE A 1 93 ? -14.269 2.449 5.269 1.00 98.75 93 PHE A O 1
ATOM 739 N N . ASP A 1 94 ? -16.503 2.593 5.277 1.00 98.62 94 ASP A N 1
ATOM 740 C CA . ASP A 1 94 ? -16.598 2.957 6.698 1.00 98.62 94 ASP A CA 1
ATOM 741 C C . ASP A 1 94 ? -16.054 1.840 7.603 1.00 98.62 94 ASP A C 1
ATOM 743 O O . ASP A 1 94 ? -15.239 2.085 8.495 1.00 98.62 94 ASP A O 1
ATOM 747 N N . GLY A 1 95 ? -16.471 0.597 7.336 1.00 98.50 95 GLY A N 1
ATOM 748 C CA . GLY A 1 95 ? -16.001 -0.585 8.059 1.00 98.50 95 GLY A CA 1
ATOM 749 C C . GLY A 1 95 ? -14.517 -0.843 7.819 1.00 98.50 95 GLY A C 1
ATOM 750 O O . GLY A 1 95 ? -13.785 -1.168 8.755 1.00 98.50 95 GLY A O 1
ATOM 751 N N . LEU A 1 96 ? -14.060 -0.624 6.585 1.00 98.81 96 LEU A N 1
ATOM 752 C CA . LEU A 1 96 ? -12.658 -0.766 6.222 1.00 98.81 96 LEU A CA 1
ATOM 753 C C . LEU A 1 96 ? -11.762 0.257 6.936 1.00 98.81 96 LEU A C 1
ATOM 755 O O . LEU A 1 96 ? -10.749 -0.125 7.522 1.00 98.81 96 LEU A O 1
ATOM 759 N N . ASN A 1 97 ? -12.166 1.531 6.956 1.00 98.81 97 ASN A N 1
ATOM 760 C CA . ASN A 1 97 ? -11.485 2.590 7.703 1.00 98.81 97 ASN A CA 1
ATOM 761 C C . ASN A 1 97 ? -11.377 2.218 9.188 1.00 98.81 97 ASN A C 1
ATOM 763 O O . ASN A 1 97 ? -10.287 2.242 9.753 1.00 98.81 97 ASN A O 1
ATOM 767 N N . ALA A 1 98 ? -12.493 1.815 9.806 1.00 98.62 98 ALA A N 1
ATOM 768 C CA . ALA A 1 98 ? -12.525 1.442 11.218 1.00 98.62 98 ALA A CA 1
ATOM 769 C C . ALA A 1 98 ? -11.635 0.226 11.533 1.00 98.62 98 ALA A C 1
ATOM 771 O O . ALA A 1 98 ? -10.989 0.181 12.582 1.00 98.62 98 ALA A O 1
ATOM 772 N N . ALA A 1 99 ? -11.584 -0.761 10.635 1.00 98.44 99 ALA A N 1
ATOM 773 C CA . ALA A 1 99 ? -10.734 -1.933 10.796 1.00 98.44 99 ALA A CA 1
ATOM 774 C C . ALA A 1 99 ? -9.242 -1.574 10.751 1.00 98.44 99 ALA A C 1
ATOM 776 O O . ALA A 1 99 ? -8.482 -2.060 11.586 1.00 98.44 99 ALA A O 1
ATOM 777 N N . LEU A 1 100 ? -8.826 -0.720 9.814 1.00 98.50 100 LEU A N 1
ATOM 778 C CA . LEU A 1 100 ? -7.429 -0.297 9.683 1.00 98.50 100 LEU A CA 1
ATOM 779 C C . LEU A 1 100 ? -6.998 0.648 10.807 1.00 98.50 100 LEU A C 1
ATOM 781 O O . LEU A 1 100 ? -5.922 0.458 11.366 1.00 98.50 100 LEU A O 1
ATOM 785 N N . GLU A 1 101 ? -7.865 1.582 11.206 1.00 98.06 101 GLU A N 1
ATOM 786 C CA . GLU A 1 101 ? -7.635 2.449 12.373 1.00 98.06 101 GLU A CA 1
ATOM 787 C C . GLU A 1 101 ? -7.397 1.622 13.639 1.00 98.06 101 GLU A C 1
ATOM 789 O O . GLU A 1 101 ? -6.499 1.899 14.425 1.00 98.06 101 GLU A O 1
ATOM 794 N N . LYS A 1 102 ? -8.163 0.538 13.820 1.00 97.69 102 LYS A N 1
ATOM 795 C CA . LYS A 1 102 ? -7.973 -0.360 14.958 1.00 97.69 102 LYS A CA 1
ATOM 796 C C . LYS A 1 102 ? -6.566 -0.960 14.994 1.00 97.69 102 LYS A C 1
ATOM 798 O O . LYS A 1 102 ? -6.012 -1.088 16.080 1.00 97.69 102 LYS A O 1
ATOM 803 N N . TYR A 1 103 ? -6.005 -1.366 13.855 1.00 97.31 103 TYR A N 1
ATOM 804 C CA . TYR A 1 103 ? -4.652 -1.927 13.827 1.00 97.31 103 TYR A CA 1
ATOM 805 C C . TYR A 1 103 ? -3.587 -0.871 14.123 1.00 97.31 103 TYR A C 1
ATOM 807 O O . TYR A 1 103 ? -2.662 -1.161 14.876 1.00 97.31 103 TYR A O 1
ATOM 815 N N . GLN A 1 104 ? -3.755 0.347 13.603 1.00 97.00 104 GLN A N 1
ATOM 816 C CA . GLN A 1 104 ? -2.881 1.473 13.930 1.00 97.00 104 GLN A CA 1
ATOM 817 C C . GLN A 1 104 ? -2.920 1.783 15.437 1.00 97.00 104 GLN A C 1
ATOM 819 O O . GLN A 1 104 ? -1.878 1.796 16.083 1.00 97.00 104 GLN A O 1
ATOM 824 N N . HIS A 1 105 ? -4.110 1.901 16.032 1.00 96.69 105 HIS A N 1
ATOM 825 C CA . HIS A 1 105 ? -4.253 2.123 17.475 1.00 96.69 105 HIS A CA 1
ATOM 826 C C . HIS A 1 105 ? -3.661 0.993 18.333 1.00 96.69 105 HIS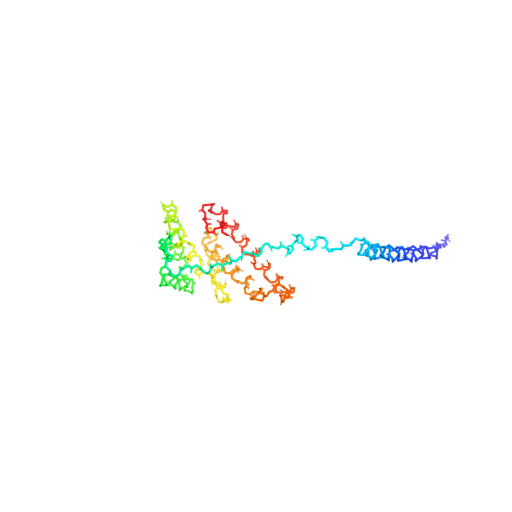 A C 1
ATOM 828 O O . HIS A 1 105 ? -3.130 1.262 19.407 1.00 96.69 105 HIS A O 1
ATOM 834 N N . LEU A 1 106 ? -3.770 -0.271 17.904 1.00 94.50 106 LEU A N 1
ATOM 835 C CA . LEU A 1 106 ? -3.144 -1.392 18.617 1.00 94.50 106 LEU A CA 1
ATOM 836 C C . LEU A 1 106 ? -1.620 -1.241 18.641 1.00 94.50 106 LEU A C 1
ATOM 838 O O . LEU A 1 106 ? -1.018 -1.349 19.705 1.00 94.50 106 LEU A O 1
ATOM 842 N N . PHE A 1 107 ? -1.018 -0.901 17.500 1.00 95.25 107 PHE A N 1
ATOM 843 C CA . PHE A 1 107 ? 0.414 -0.626 17.409 1.00 95.25 107 PHE A CA 1
ATOM 844 C C . PHE A 1 107 ? 0.850 0.577 18.265 1.00 95.25 107 PHE A C 1
ATOM 846 O O . PHE A 1 107 ? 1.877 0.521 18.938 1.00 95.25 107 PHE A O 1
ATOM 853 N N . GLU A 1 108 ? 0.070 1.659 18.281 1.00 95.38 108 GLU A N 1
ATOM 854 C CA . GLU A 1 108 ? 0.364 2.842 19.103 1.00 95.38 108 GLU A CA 1
ATOM 855 C C . GLU A 1 108 ? 0.316 2.544 20.609 1.00 95.38 108 GLU A C 1
ATOM 857 O O . GLU A 1 108 ? 1.044 3.156 21.392 1.00 95.38 108 GLU A O 1
ATOM 862 N N . GLN A 1 109 ? -0.530 1.597 21.021 1.00 96.06 109 GLN A N 1
ATOM 863 C CA . GLN A 1 109 ? -0.607 1.126 22.404 1.00 96.06 109 GLN A CA 1
ATOM 864 C C . GLN A 1 109 ? 0.523 0.150 22.745 1.00 96.06 109 GLN A C 1
ATOM 866 O O . GLN A 1 109 ? 1.048 0.192 23.860 1.00 96.06 109 GLN A O 1
ATOM 871 N N . ASP A 1 110 ? 0.888 -0.718 21.803 1.00 94.38 110 ASP A N 1
ATOM 872 C CA . ASP A 1 110 ? 1.926 -1.726 21.959 1.00 94.38 110 ASP A CA 1
ATOM 873 C C . ASP A 1 110 ? 2.705 -1.918 20.650 1.00 94.38 110 ASP A C 1
ATOM 875 O O . ASP A 1 110 ? 2.238 -2.532 19.690 1.00 94.38 110 ASP A O 1
ATOM 879 N N . GLN A 1 111 ? 3.955 -1.453 20.631 1.00 91.06 111 GLN A N 1
ATOM 880 C CA . GLN A 1 111 ? 4.828 -1.555 19.458 1.00 91.06 111 GLN A CA 1
ATOM 881 C C . GLN A 1 111 ? 5.128 -3.005 19.047 1.00 91.06 111 GLN A C 1
ATOM 883 O O . GLN A 1 111 ? 5.612 -3.248 17.940 1.00 91.06 111 GLN A O 1
ATOM 888 N N . THR A 1 112 ? 4.850 -3.998 19.900 1.00 90.31 112 THR A N 1
ATOM 889 C CA . THR A 1 112 ? 4.969 -5.408 19.509 1.00 90.31 112 THR A CA 1
ATOM 890 C C . THR A 1 112 ? 3.950 -5.820 18.441 1.00 90.31 112 THR A C 1
ATOM 892 O O . THR A 1 112 ? 4.214 -6.784 17.717 1.00 90.31 112 THR A O 1
ATOM 895 N N . ASP A 1 113 ? 2.878 -5.040 18.253 1.00 92.50 113 ASP A N 1
ATOM 896 C CA . ASP A 1 113 ? 1.847 -5.228 17.227 1.00 92.50 113 ASP A CA 1
ATOM 897 C C . ASP A 1 113 ? 2.216 -4.645 15.844 1.00 92.50 113 ASP A C 1
ATOM 899 O O . ASP A 1 113 ? 1.375 -4.623 14.942 1.00 92.50 113 ASP A O 1
ATOM 903 N N . GLU A 1 114 ? 3.472 -4.231 15.623 1.00 92.94 114 GLU A N 1
ATOM 904 C CA . GLU A 1 114 ? 3.954 -3.671 14.342 1.00 92.94 114 GLU A CA 1
ATOM 905 C C . GLU A 1 114 ? 3.570 -4.532 13.123 1.00 92.94 114 GLU A C 1
ATOM 907 O O . GLU A 1 114 ? 3.071 -4.028 12.116 1.00 92.94 114 GLU A O 1
ATOM 912 N N . TYR A 1 115 ? 3.695 -5.858 13.234 1.00 93.50 115 TYR A N 1
ATOM 913 C CA . TYR A 1 115 ? 3.380 -6.770 12.133 1.00 93.50 115 TYR A CA 1
ATOM 914 C C . TYR A 1 115 ? 1.888 -6.807 11.821 1.00 93.50 115 TYR A C 1
ATOM 916 O O . TYR A 1 115 ? 1.512 -7.019 10.673 1.00 93.50 115 TYR A O 1
ATOM 924 N N . LYS A 1 116 ? 1.016 -6.568 12.807 1.00 95.69 116 LYS A N 1
ATOM 925 C CA . LYS A 1 116 ? -0.432 -6.608 12.582 1.00 95.69 116 LYS A CA 1
ATOM 926 C C . LYS A 1 116 ? -0.885 -5.448 11.705 1.00 95.69 116 LYS A C 1
ATOM 928 O O . LYS A 1 116 ? -1.672 -5.659 10.784 1.00 95.69 116 LYS A O 1
ATOM 933 N N . VAL A 1 117 ? -0.392 -4.240 11.978 1.00 96.00 117 VAL A N 1
ATOM 934 C CA . VAL A 1 117 ? -0.697 -3.065 11.149 1.00 96.00 117 VAL A CA 1
ATOM 935 C C . VAL A 1 117 ? 0.003 -3.145 9.793 1.00 96.00 117 VAL A C 1
ATOM 937 O O . VAL A 1 117 ? -0.635 -2.858 8.779 1.00 96.00 117 VAL A O 1
ATOM 940 N N . TYR A 1 118 ? 1.246 -3.638 9.745 1.00 95.94 118 TYR A N 1
ATOM 941 C CA . TYR A 1 118 ? 1.948 -3.883 8.486 1.00 95.94 118 TYR A CA 1
ATOM 942 C C . TYR A 1 118 ? 1.165 -4.845 7.586 1.00 95.94 118 TYR A C 1
ATOM 944 O O . TYR A 1 118 ? 0.836 -4.507 6.450 1.00 95.94 118 TYR A O 1
ATOM 952 N N . ASP A 1 119 ? 0.786 -6.017 8.100 1.00 96.19 119 ASP A N 1
ATOM 953 C CA . ASP A 1 119 ? 0.051 -7.025 7.334 1.00 96.19 119 ASP A CA 1
ATOM 954 C C . ASP A 1 119 ? -1.330 -6.528 6.888 1.00 96.19 119 ASP A C 1
ATOM 956 O O . ASP A 1 119 ? -1.804 -6.884 5.804 1.00 96.19 119 ASP A O 1
ATOM 960 N N . ALA A 1 120 ? -1.986 -5.696 7.705 1.00 97.75 120 ALA A N 1
ATOM 961 C CA . ALA A 1 120 ? -3.281 -5.118 7.368 1.00 97.75 120 ALA A CA 1
ATOM 962 C C . ALA A 1 120 ? -3.196 -4.234 6.116 1.00 97.75 120 ALA A C 1
ATOM 964 O O . ALA A 1 120 ? -4.059 -4.334 5.245 1.00 97.75 120 ALA A O 1
ATOM 965 N N . TYR A 1 121 ? -2.136 -3.434 5.973 1.00 97.94 121 TYR A N 1
ATOM 966 C CA . TYR A 1 121 ? -1.889 -2.669 4.747 1.00 97.94 121 TYR A CA 1
ATOM 967 C C . TYR A 1 121 ? -1.284 -3.515 3.627 1.00 97.94 121 TYR A C 1
ATOM 969 O O . TYR A 1 121 ? -1.621 -3.327 2.455 1.00 97.94 121 TYR A O 1
ATOM 977 N N . HIS A 1 122 ? -0.481 -4.526 3.962 1.00 96.69 122 HIS A N 1
ATOM 978 C CA . HIS A 1 122 ? 0.025 -5.497 2.995 1.00 96.69 122 HIS A CA 1
ATOM 979 C C . HIS A 1 122 ? -1.103 -6.306 2.331 1.00 96.69 122 HIS A C 1
ATOM 981 O O . HIS A 1 122 ? -0.930 -6.832 1.229 1.00 96.69 122 HIS A O 1
ATOM 987 N N . ALA A 1 123 ? -2.306 -6.330 2.917 1.00 97.75 123 ALA A N 1
ATOM 988 C CA . ALA A 1 123 ? -3.505 -6.829 2.253 1.00 97.75 123 ALA A CA 1
ATOM 989 C C . ALA A 1 123 ? -3.744 -6.163 0.884 1.00 97.75 123 ALA A C 1
ATOM 991 O O . ALA A 1 123 ? -4.290 -6.820 0.000 1.00 97.75 123 ALA A O 1
ATOM 992 N N . PHE A 1 124 ? -3.296 -4.925 0.664 1.00 98.19 124 PHE A N 1
ATOM 993 C CA . PHE A 1 124 ? -3.449 -4.195 -0.601 1.00 98.19 124 PHE A CA 1
ATOM 994 C C . PHE A 1 124 ? -2.214 -4.255 -1.508 1.00 98.19 124 PHE A C 1
ATOM 996 O O . PHE A 1 124 ? -2.207 -3.644 -2.573 1.00 98.19 124 PHE A O 1
ATOM 1003 N N . TYR A 1 125 ? -1.187 -5.024 -1.137 1.00 97.44 125 TYR A N 1
ATOM 1004 C CA . TYR A 1 125 ? -0.038 -5.302 -1.996 1.00 97.44 125 TYR A CA 1
ATOM 1005 C C . TYR A 1 125 ? -0.418 -6.350 -3.058 1.00 97.44 125 TYR A C 1
ATOM 1007 O O . TYR A 1 125 ? -0.208 -7.554 -2.913 1.00 97.44 125 TYR A O 1
ATOM 1015 N N . LEU A 1 126 ? -1.079 -5.888 -4.113 1.00 95.44 126 LEU A N 1
ATOM 1016 C CA . LEU A 1 126 ? -1.629 -6.691 -5.205 1.00 95.44 126 LEU A CA 1
ATOM 1017 C C . LEU A 1 126 ? -1.648 -5.865 -6.493 1.00 95.44 126 LEU A C 1
ATOM 1019 O O . LEU A 1 126 ? -1.485 -4.651 -6.447 1.00 95.44 126 LEU A O 1
ATOM 1023 N N . THR A 1 127 ? -1.836 -6.512 -7.643 1.00 96.25 127 THR A N 1
ATOM 1024 C CA . THR A 1 127 ? -1.685 -5.857 -8.956 1.00 96.25 127 THR A CA 1
ATOM 1025 C C . THR A 1 127 ? -2.899 -5.961 -9.877 1.00 96.25 127 THR A C 1
ATOM 1027 O O . THR A 1 127 ? -2.839 -5.511 -11.025 1.00 96.25 127 THR A O 1
ATOM 1030 N N . ASP A 1 128 ? -4.004 -6.522 -9.375 1.00 94.88 128 ASP A N 1
ATOM 1031 C CA . ASP A 1 128 ? -5.266 -6.646 -10.105 1.00 94.88 128 ASP A CA 1
ATOM 1032 C C . ASP A 1 128 ? -5.889 -5.253 -10.353 1.00 94.88 128 ASP A C 1
ATOM 1034 O O . ASP A 1 128 ? -6.208 -4.552 -9.386 1.00 94.88 128 ASP A O 1
ATOM 1038 N N . PRO A 1 129 ? -6.110 -4.852 -11.621 1.00 91.44 129 PRO A N 1
ATOM 1039 C CA . PRO A 1 129 ? -6.671 -3.545 -11.963 1.00 91.44 129 PRO A CA 1
ATOM 1040 C C . PRO A 1 129 ? -8.039 -3.237 -11.335 1.00 91.44 129 PRO A C 1
ATOM 1042 O O . PRO A 1 129 ? -8.363 -2.067 -11.135 1.00 91.44 129 PRO A O 1
ATOM 1045 N N . LEU A 1 130 ? -8.849 -4.249 -10.998 1.00 91.38 130 LEU A N 1
ATOM 1046 C CA . LEU A 1 130 ? -10.165 -4.039 -10.373 1.00 91.38 130 LEU A CA 1
ATOM 1047 C C . LEU A 1 130 ? -10.060 -3.410 -8.974 1.00 91.38 130 LEU A C 1
ATOM 1049 O O . LEU A 1 130 ? -10.986 -2.740 -8.503 1.00 91.38 130 LEU A O 1
ATOM 1053 N N . TYR A 1 131 ? -8.925 -3.606 -8.305 1.00 96.25 131 TYR A N 1
ATOM 1054 C CA . TYR A 1 131 ? -8.675 -3.013 -6.999 1.00 96.25 131 TYR A CA 1
ATOM 1055 C C . TYR A 1 131 ? -8.300 -1.537 -7.101 1.00 96.25 131 TYR A C 1
ATOM 1057 O O . TYR A 1 131 ? -8.703 -0.769 -6.233 1.00 96.25 131 TYR A O 1
ATOM 1065 N N . GLU A 1 132 ? -7.605 -1.117 -8.161 1.00 96.88 132 GLU A N 1
ATOM 1066 C CA . GLU A 1 132 ? -7.234 0.291 -8.362 1.00 96.88 132 GLU A CA 1
ATOM 1067 C C . GLU A 1 132 ? -8.468 1.187 -8.427 1.00 96.88 132 GLU A C 1
ATOM 1069 O O . GLU A 1 132 ? -8.544 2.203 -7.740 1.00 96.88 132 GLU A O 1
ATOM 1074 N N . GLU A 1 133 ? -9.482 0.772 -9.190 1.00 96.50 133 GLU A N 1
ATOM 1075 C CA . GLU A 1 133 ? -10.739 1.512 -9.289 1.00 96.50 133 GLU A CA 1
ATOM 1076 C C . GLU A 1 133 ? -11.435 1.629 -7.922 1.00 96.50 133 GLU A C 1
ATOM 1078 O O . GLU A 1 133 ? -11.931 2.699 -7.559 1.00 96.50 133 GLU A O 1
ATOM 1083 N N . SER A 1 134 ? -11.444 0.546 -7.142 1.00 98.06 134 SER A N 1
ATOM 1084 C CA . SER A 1 134 ? -12.059 0.512 -5.809 1.00 98.06 134 SER A CA 1
ATOM 1085 C C . SER A 1 134 ? -11.303 1.395 -4.806 1.00 98.06 134 SER A C 1
ATOM 1087 O O . SER A 1 134 ? -11.929 2.121 -4.035 1.00 98.06 134 SER A O 1
ATOM 1089 N N . LEU A 1 135 ? -9.967 1.396 -4.856 1.00 98.62 135 LEU A N 1
ATOM 1090 C CA . LEU A 1 135 ? -9.103 2.253 -4.036 1.00 98.62 135 LEU A CA 1
ATOM 1091 C C . LEU A 1 135 ? -9.304 3.738 -4.372 1.00 98.62 135 LEU A C 1
ATOM 1093 O O . LEU A 1 135 ? -9.453 4.564 -3.474 1.00 98.62 135 LEU A O 1
ATOM 1097 N N . ILE A 1 136 ? -9.402 4.086 -5.658 1.00 98.19 136 ILE A N 1
ATOM 1098 C CA . ILE A 1 136 ? -9.686 5.462 -6.095 1.00 98.19 136 ILE A CA 1
ATOM 1099 C C . ILE A 1 136 ? -11.081 5.908 -5.630 1.00 98.19 136 ILE A C 1
ATOM 1101 O O . ILE A 1 136 ? -11.247 7.028 -5.144 1.00 98.19 136 ILE A O 1
ATOM 1105 N N . LYS A 1 137 ? -12.097 5.039 -5.729 1.00 98.50 137 LYS A N 1
ATOM 1106 C CA . LYS A 1 137 ? -13.441 5.319 -5.187 1.00 98.50 137 LYS A CA 1
ATOM 1107 C C . LYS A 1 137 ? -13.411 5.555 -3.679 1.00 98.50 137 LYS A C 1
ATOM 1109 O O . LYS A 1 137 ? -14.127 6.432 -3.195 1.00 98.50 137 LYS A O 1
ATOM 1114 N N . TRP A 1 138 ? -12.588 4.801 -2.956 1.00 98.69 138 TRP A N 1
ATOM 1115 C CA . TRP A 1 138 ? -12.420 4.959 -1.517 1.00 98.69 138 TRP A CA 1
ATOM 1116 C C . TRP A 1 138 ? -11.809 6.323 -1.163 1.00 98.69 138 TRP A C 1
ATOM 1118 O O . TRP A 1 138 ? -12.396 7.029 -0.342 1.00 98.69 138 TRP A O 1
ATOM 1128 N N . ILE A 1 139 ? -10.740 6.753 -1.852 1.00 98.69 139 ILE A N 1
ATOM 1129 C CA . ILE A 1 139 ? -10.164 8.108 -1.711 1.00 98.69 139 ILE A CA 1
ATOM 1130 C C . ILE A 1 139 ? -11.226 9.181 -1.972 1.00 98.69 139 ILE A C 1
ATOM 1132 O O . ILE A 1 139 ? -11.416 10.081 -1.161 1.00 98.69 139 ILE A O 1
ATOM 1136 N N . ASN A 1 140 ? -11.970 9.067 -3.076 1.00 98.56 140 ASN A N 1
ATOM 1137 C CA . ASN A 1 140 ? -12.991 10.056 -3.434 1.00 98.56 140 ASN A CA 1
ATOM 1138 C C . ASN A 1 140 ? -14.105 10.172 -2.382 1.00 98.56 140 ASN A C 1
ATOM 1140 O O . ASN A 1 140 ? -14.706 11.235 -2.227 1.00 98.56 140 ASN A O 1
ATOM 1144 N N . ARG A 1 141 ? -14.413 9.077 -1.678 1.00 98.62 141 ARG A N 1
ATOM 1145 C CA . ARG A 1 141 ? -15.428 9.062 -0.623 1.00 98.62 141 ARG A CA 1
ATOM 1146 C C . ARG A 1 141 ? -14.900 9.606 0.708 1.00 98.62 141 ARG A C 1
ATOM 1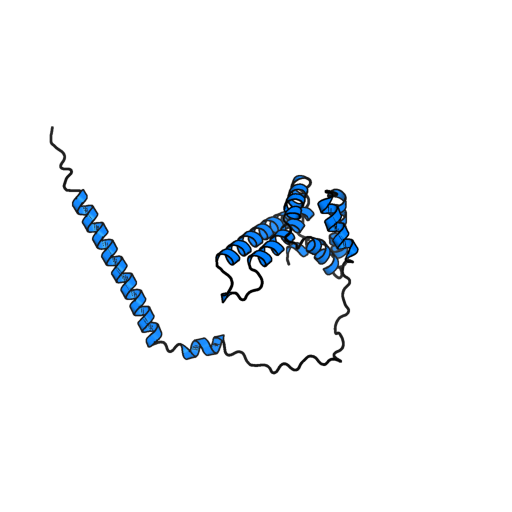148 O O . ARG A 1 141 ? -15.680 10.231 1.425 1.00 98.62 141 ARG A O 1
ATOM 1155 N N . PHE A 1 142 ? -13.626 9.369 1.017 1.00 98.62 142 PHE A N 1
ATOM 1156 C CA . PHE A 1 142 ? -12.967 9.735 2.275 1.00 98.62 142 PHE A CA 1
ATOM 1157 C C . PHE A 1 142 ? -11.635 10.460 2.023 1.00 98.62 142 PHE A C 1
ATOM 1159 O O . PHE A 1 142 ? -10.571 9.925 2.339 1.00 98.62 142 PHE A O 1
ATOM 1166 N N . PRO A 1 143 ? -11.667 11.677 1.453 1.00 98.44 143 PRO A N 1
ATOM 1167 C CA . PRO A 1 143 ? -10.450 12.393 1.074 1.00 98.44 143 PRO A CA 1
ATOM 1168 C C . PRO A 1 143 ? -9.619 12.864 2.277 1.00 98.44 143 PRO A C 1
ATOM 1170 O O . PRO A 1 143 ? -8.453 13.206 2.107 1.00 98.44 143 PRO A O 1
ATOM 1173 N 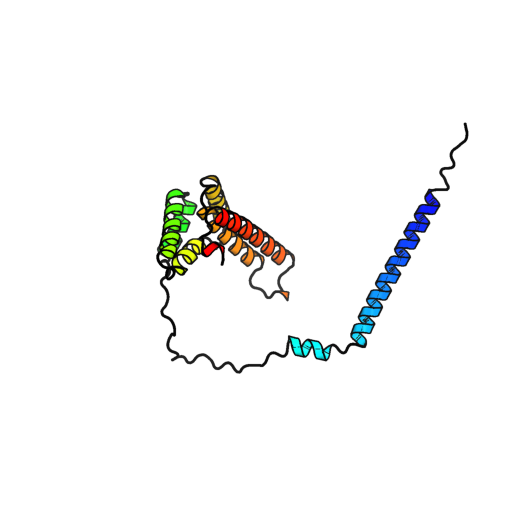N . ASP A 1 144 ? -10.209 12.884 3.473 1.00 98.25 144 ASP A N 1
ATOM 1174 C CA . ASP A 1 144 ? -9.624 13.308 4.748 1.00 98.25 144 ASP A CA 1
ATOM 1175 C C . ASP A 1 144 ? -9.110 12.137 5.607 1.00 98.25 144 ASP A C 1
ATOM 1177 O O . ASP A 1 144 ? -8.689 12.337 6.746 1.00 98.25 144 ASP A O 1
ATOM 1181 N N . LYS A 1 145 ? -9.170 10.902 5.094 1.00 98.56 145 LYS A N 1
ATOM 1182 C CA . LYS A 1 145 ? -8.722 9.691 5.792 1.00 98.56 145 LYS A CA 1
ATOM 1183 C C . LYS A 1 145 ? -7.417 9.190 5.201 1.00 98.56 145 LYS A C 1
ATOM 1185 O O . LYS A 1 145 ? -7.288 9.107 3.987 1.00 98.56 145 LYS A O 1
ATOM 1190 N N . TYR A 1 146 ? -6.461 8.822 6.052 1.00 98.56 146 TYR A N 1
ATOM 1191 C CA . TYR A 1 146 ? -5.137 8.360 5.621 1.00 98.56 146 TYR A CA 1
ATOM 1192 C C . TYR A 1 146 ? -5.168 6.935 5.046 1.00 98.56 146 TYR A C 1
ATOM 1194 O O . TYR A 1 146 ? -4.392 6.604 4.149 1.00 98.56 146 TYR A O 1
ATOM 1202 N N . GLN A 1 147 ? -6.088 6.101 5.541 1.00 98.69 147 GLN A N 1
ATOM 1203 C CA . GLN A 1 147 ? -6.236 4.689 5.194 1.00 98.69 147 GLN A CA 1
ATOM 1204 C C . GLN A 1 147 ? -6.295 4.426 3.678 1.00 98.69 147 GLN A C 1
ATOM 1206 O O . GLN A 1 147 ? -5.506 3.607 3.198 1.00 98.69 147 GLN A O 1
ATOM 1211 N N . PRO A 1 148 ? -7.169 5.094 2.894 1.00 98.69 148 PRO A N 1
ATOM 1212 C CA . PRO A 1 148 ? -7.241 4.863 1.454 1.00 98.69 148 PRO A CA 1
ATOM 1213 C C . PRO A 1 148 ? -5.954 5.243 0.708 1.00 98.69 148 PRO A C 1
ATOM 1215 O O . PRO A 1 148 ? -5.594 4.559 -0.251 1.00 98.69 148 PRO A O 1
ATOM 1218 N N . TYR A 1 149 ? -5.235 6.281 1.149 1.00 98.81 149 TYR A N 1
ATOM 1219 C CA . TYR A 1 149 ? -3.967 6.679 0.530 1.00 98.81 149 TYR A CA 1
ATOM 1220 C C . TYR A 1 149 ? -2.864 5.656 0.812 1.00 98.81 149 TYR A C 1
ATOM 1222 O O . TYR A 1 149 ? -2.210 5.202 -0.125 1.00 98.81 149 TYR A O 1
ATOM 1230 N N . LEU A 1 150 ? -2.700 5.208 2.064 1.00 98.44 150 LEU A N 1
ATOM 1231 C CA . LEU A 1 150 ? -1.744 4.137 2.378 1.00 98.44 150 LEU A CA 1
ATOM 1232 C C . LEU A 1 150 ? -2.064 2.845 1.618 1.00 98.44 150 LEU A C 1
ATOM 1234 O O . LEU A 1 150 ? -1.175 2.235 1.028 1.00 98.44 150 LEU A O 1
ATOM 1238 N N . ALA A 1 151 ? -3.334 2.444 1.559 1.00 98.56 151 ALA A N 1
ATOM 1239 C CA . ALA A 1 151 ? -3.738 1.263 0.802 1.00 98.56 151 ALA A CA 1
ATOM 1240 C C . ALA A 1 151 ? -3.397 1.388 -0.697 1.00 98.56 151 ALA A C 1
ATOM 1242 O O . ALA A 1 151 ? -2.864 0.447 -1.293 1.00 98.56 151 ALA A O 1
ATOM 1243 N N . LEU A 1 152 ? -3.642 2.557 -1.303 1.00 98.69 152 LEU A N 1
ATOM 1244 C CA . LEU A 1 152 ? -3.286 2.811 -2.700 1.00 98.69 152 LEU A CA 1
ATOM 1245 C C . LEU A 1 152 ? -1.766 2.860 -2.919 1.00 98.69 152 LEU A C 1
ATOM 1247 O O . LEU A 1 152 ? -1.282 2.401 -3.956 1.00 98.69 152 LEU A O 1
ATOM 1251 N N . ALA A 1 153 ? -0.997 3.342 -1.942 1.00 98.56 153 ALA A N 1
ATOM 1252 C CA . ALA A 1 153 ? 0.456 3.286 -2.000 1.00 98.56 153 ALA A CA 1
ATOM 1253 C C . ALA A 1 153 ? 0.973 1.843 -2.053 1.00 98.56 153 ALA A C 1
ATOM 1255 O O . ALA A 1 153 ? 1.795 1.525 -2.912 1.00 98.56 153 ALA A O 1
ATOM 1256 N N . HIS A 1 154 ? 0.443 0.946 -1.216 1.00 98.50 154 HIS A N 1
ATOM 1257 C CA . HIS A 1 154 ? 0.806 -0.477 -1.241 1.00 98.50 154 HIS A CA 1
ATOM 1258 C C . HIS A 1 154 ? 0.471 -1.149 -2.580 1.00 98.50 154 HIS A C 1
ATOM 1260 O O . HIS A 1 154 ? 1.279 -1.932 -3.089 1.00 98.50 154 HIS A O 1
ATOM 1266 N N . TYR A 1 155 ? -0.672 -0.807 -3.181 1.00 98.69 155 TYR A N 1
ATOM 1267 C CA . TYR A 1 155 ? -1.029 -1.262 -4.527 1.00 98.69 155 TYR A CA 1
ATOM 1268 C C . TYR A 1 155 ? 0.013 -0.811 -5.561 1.00 98.69 155 TYR A C 1
ATOM 1270 O O . TYR A 1 155 ? 0.561 -1.632 -6.301 1.00 98.69 155 TYR A O 1
ATOM 1278 N N . TYR A 1 156 ? 0.372 0.476 -5.582 1.00 98.62 156 TYR A N 1
ATOM 1279 C CA . TYR A 1 156 ? 1.378 0.976 -6.520 1.00 98.62 156 TYR A CA 1
ATOM 1280 C C . TYR A 1 156 ? 2.784 0.426 -6.242 1.00 98.62 156 TYR A C 1
ATOM 1282 O O . TYR A 1 156 ? 3.518 0.133 -7.187 1.00 98.62 156 TYR A O 1
ATOM 1290 N N . CYS A 1 157 ? 3.154 0.175 -4.986 1.00 98.38 157 CYS A N 1
ATOM 1291 C CA . CYS A 1 157 ? 4.380 -0.550 -4.659 1.00 98.38 157 CYS A CA 1
ATOM 1292 C C . CYS A 1 157 ? 4.396 -1.936 -5.320 1.00 98.38 157 CYS A C 1
ATOM 1294 O O . CYS A 1 157 ? 5.378 -2.289 -5.980 1.00 98.38 157 CYS A O 1
ATOM 1296 N N . ALA A 1 158 ? 3.302 -2.699 -5.228 1.00 98.31 158 ALA A N 1
ATOM 1297 C CA . ALA A 1 158 ? 3.185 -3.996 -5.893 1.00 98.31 158 ALA A CA 1
ATOM 1298 C C . ALA A 1 158 ? 3.303 -3.873 -7.423 1.00 98.31 158 ALA A C 1
ATOM 1300 O O . ALA A 1 158 ? 4.076 -4.606 -8.048 1.00 98.31 158 ALA A O 1
ATOM 1301 N N . LYS A 1 159 ? 2.620 -2.891 -8.032 1.00 98.56 159 LYS A N 1
ATOM 1302 C CA . LYS A 1 159 ? 2.725 -2.597 -9.475 1.00 98.56 159 LYS A CA 1
ATOM 1303 C C . LYS A 1 159 ? 4.145 -2.229 -9.901 1.00 98.56 159 LYS A C 1
ATOM 1305 O O . LYS A 1 159 ? 4.565 -2.590 -11.003 1.00 98.56 159 LYS A O 1
ATOM 1310 N N . GLY A 1 160 ? 4.902 -1.536 -9.050 1.00 98.19 160 GLY A N 1
ATOM 1311 C CA . GLY A 1 160 ? 6.296 -1.187 -9.312 1.00 98.19 160 GLY A CA 1
ATOM 1312 C C . GLY A 1 160 ? 7.177 -2.425 -9.448 1.00 98.19 160 GLY A C 1
ATOM 1313 O O . GLY A 1 160 ? 7.879 -2.591 -10.451 1.00 98.19 160 GLY A O 1
ATOM 1314 N N . TRP A 1 161 ? 7.075 -3.345 -8.490 1.00 97.88 161 TRP A N 1
ATOM 1315 C CA . TRP A 1 161 ? 7.817 -4.604 -8.539 1.00 97.88 161 TRP A CA 1
ATOM 1316 C C . TRP A 1 161 ? 7.363 -5.523 -9.678 1.00 97.88 161 TRP A C 1
ATOM 1318 O O . TRP A 1 161 ? 8.212 -6.108 -10.352 1.00 97.88 161 TRP A O 1
ATOM 1328 N N . GLU A 1 162 ? 6.060 -5.594 -9.961 1.00 98.00 162 GLU A N 1
ATOM 1329 C CA . GLU A 1 162 ? 5.524 -6.315 -11.124 1.00 98.00 162 GLU A CA 1
ATOM 1330 C C . GLU A 1 162 ? 6.081 -5.758 -12.441 1.00 98.00 162 GLU A C 1
ATOM 1332 O O . GLU A 1 162 ? 6.533 -6.525 -13.293 1.00 98.00 162 GLU A O 1
ATOM 1337 N N . SER A 1 163 ? 6.130 -4.430 -12.584 1.00 97.75 163 SER A N 1
ATOM 1338 C CA . SER A 1 163 ? 6.654 -3.762 -13.783 1.00 97.75 163 SER A CA 1
ATOM 1339 C C . SER A 1 163 ? 8.124 -4.102 -14.033 1.00 97.75 163 SER A C 1
ATOM 1341 O O . SER A 1 163 ? 8.523 -4.362 -15.170 1.00 97.75 163 SER A O 1
ATOM 1343 N N . ARG A 1 164 ? 8.940 -4.152 -12.971 1.00 97.62 164 ARG A N 1
ATOM 1344 C CA . ARG A 1 164 ? 10.344 -4.583 -13.057 1.00 97.62 164 ARG A CA 1
ATOM 1345 C C . ARG A 1 164 ? 10.461 -6.067 -13.425 1.00 97.62 164 ARG A C 1
ATOM 1347 O O . ARG A 1 164 ? 11.330 -6.446 -14.218 1.00 97.62 164 ARG A O 1
ATOM 1354 N N . GLY A 1 165 ? 9.609 -6.899 -12.831 1.00 96.38 165 GLY A N 1
ATOM 1355 C CA . GLY A 1 165 ? 9.695 -8.353 -12.871 1.00 96.38 165 GLY A CA 1
ATOM 1356 C C . GLY A 1 165 ? 10.857 -8.913 -12.040 1.00 96.38 165 GLY A C 1
ATOM 1357 O O . GLY A 1 165 ? 11.547 -8.204 -11.309 1.00 96.38 165 GLY A O 1
ATOM 1358 N N . TYR A 1 166 ? 11.095 -10.219 -12.174 1.00 93.31 166 TYR A N 1
ATOM 1359 C CA . TYR A 1 166 ? 11.992 -10.977 -11.284 1.00 93.31 166 TYR A CA 1
ATOM 1360 C C . TYR A 1 166 ? 13.405 -11.217 -11.840 1.00 93.31 166 TYR A C 1
ATOM 1362 O O . TYR A 1 166 ? 14.208 -11.907 -11.214 1.00 93.31 166 TYR A O 1
ATOM 1370 N N . LYS A 1 167 ? 13.716 -10.693 -13.031 1.00 93.81 167 LYS A N 1
ATOM 1371 C CA . LYS A 1 167 ? 15.019 -10.904 -13.683 1.00 93.81 167 LYS A CA 1
ATOM 1372 C C . LYS A 1 167 ? 16.127 -10.062 -13.035 1.00 93.81 167 LYS A C 1
ATOM 1374 O O . LYS A 1 167 ? 15.862 -9.076 -12.337 1.00 93.81 167 LYS A O 1
ATOM 1379 N N . PHE A 1 168 ? 17.386 -10.427 -13.291 1.00 93.62 168 PHE A N 1
ATOM 1380 C CA . PHE A 1 168 ? 18.516 -9.594 -12.880 1.00 93.62 168 PHE A CA 1
ATOM 1381 C C . PHE A 1 168 ? 18.501 -8.256 -13.624 1.00 93.62 168 PHE A C 1
ATOM 1383 O O . PHE A 1 168 ? 18.028 -8.170 -14.752 1.00 93.62 168 PHE A O 1
ATOM 1390 N N . SER A 1 169 ? 19.085 -7.216 -13.024 1.00 90.94 169 SER A N 1
ATOM 1391 C CA . SER A 1 169 ? 19.076 -5.852 -13.580 1.00 90.94 169 SER A CA 1
ATOM 1392 C C . SER A 1 169 ? 19.609 -5.763 -15.014 1.00 90.94 169 SER A C 1
ATOM 1394 O O . SER A 1 169 ? 19.054 -5.030 -15.823 1.00 90.94 169 SER A O 1
ATOM 1396 N N . LYS A 1 170 ? 20.638 -6.552 -15.357 1.00 94.31 170 LYS A N 1
ATOM 1397 C CA . LYS A 1 170 ? 21.206 -6.633 -16.719 1.00 94.31 170 LYS A CA 1
ATOM 1398 C C . LYS A 1 170 ? 20.229 -7.192 -17.769 1.00 94.31 170 LYS A C 1
ATOM 1400 O O . LYS A 1 170 ? 20.491 -7.085 -18.960 1.00 94.31 170 LYS A O 1
ATOM 1405 N N . GLU A 1 171 ? 19.149 -7.829 -17.323 1.00 95.38 171 GLU A N 1
ATOM 1406 C CA . GLU A 1 171 ? 18.107 -8.465 -18.139 1.00 95.38 171 GLU A CA 1
ATOM 1407 C C . GLU A 1 171 ? 16.762 -7.723 -18.039 1.00 95.38 171 GLU A C 1
ATOM 1409 O O . GLU A 1 171 ? 15.788 -8.121 -18.681 1.00 95.38 171 GLU A O 1
ATOM 1414 N N . THR A 1 172 ? 16.693 -6.666 -17.227 1.00 96.19 172 THR A N 1
ATOM 1415 C CA . THR A 1 172 ? 15.531 -5.786 -17.100 1.00 96.19 172 THR A CA 1
ATOM 1416 C C . THR A 1 172 ? 15.639 -4.681 -18.147 1.00 96.19 172 THR A C 1
ATOM 1418 O O . THR A 1 172 ? 16.638 -3.966 -18.223 1.00 96.19 172 THR A O 1
ATOM 1421 N N . SER A 1 173 ? 14.612 -4.541 -18.982 1.00 97.56 173 SER A N 1
ATOM 1422 C CA . SER A 1 173 ? 14.583 -3.505 -20.018 1.00 97.56 173 SER A CA 1
ATOM 1423 C C . SER A 1 173 ? 14.413 -2.102 -19.426 1.00 97.56 173 SER A C 1
ATOM 1425 O O . SER A 1 173 ? 13.899 -1.927 -18.320 1.00 97.56 173 SER A O 1
ATOM 1427 N N . LYS A 1 174 ? 14.782 -1.075 -20.201 1.00 97.56 174 LYS A N 1
ATOM 1428 C CA . LYS A 1 174 ? 14.562 0.327 -19.817 1.00 97.56 174 LYS A CA 1
ATOM 1429 C C . LYS A 1 174 ? 13.085 0.617 -19.519 1.00 97.56 174 LYS A C 1
ATOM 1431 O O . LYS A 1 174 ? 12.790 1.229 -18.503 1.00 97.56 174 LYS A O 1
ATOM 1436 N N . GLN A 1 175 ? 12.171 0.115 -20.350 1.00 98.06 175 GLN A N 1
ATOM 1437 C CA . GLN A 1 175 ? 10.728 0.305 -20.174 1.00 98.06 175 GLN A CA 1
ATOM 1438 C C . GLN A 1 175 ? 10.215 -0.298 -18.857 1.00 98.06 175 GLN A C 1
ATOM 1440 O O . GLN A 1 175 ? 9.364 0.287 -18.197 1.00 98.06 175 GLN A O 1
ATOM 1445 N N . GLN A 1 176 ? 10.750 -1.450 -18.444 1.00 98.38 176 GLN A N 1
ATOM 1446 C CA . GLN A 1 176 ? 10.401 -2.057 -17.156 1.00 98.38 176 GLN A CA 1
ATOM 1447 C C . GLN A 1 176 ? 10.875 -1.201 -15.976 1.00 98.38 176 GLN A C 1
ATOM 1449 O O . GLN A 1 176 ? 10.140 -1.038 -15.005 1.00 98.38 176 GLN A O 1
ATOM 1454 N N . PHE A 1 177 ? 12.074 -0.617 -16.066 1.00 98.31 177 PHE A N 1
ATOM 1455 C CA . PHE A 1 177 ? 12.552 0.334 -15.060 1.00 98.31 177 PHE A CA 1
ATOM 1456 C C . PHE A 1 177 ? 11.719 1.616 -15.027 1.00 98.31 177 PHE A C 1
ATOM 1458 O O . PHE A 1 177 ? 11.377 2.078 -13.943 1.00 98.31 177 PHE A O 1
ATOM 1465 N N . GLU A 1 178 ? 11.359 2.164 -16.187 1.00 98.31 178 GLU A N 1
ATOM 1466 C CA . GLU A 1 178 ? 10.483 3.336 -16.284 1.00 98.31 178 GLU A CA 1
ATOM 1467 C C . GLU A 1 178 ? 9.110 3.052 -15.656 1.00 98.31 178 GLU A C 1
ATOM 1469 O O . GLU A 1 178 ? 8.622 3.852 -14.861 1.00 98.31 178 GLU A O 1
ATOM 1474 N N . GLY A 1 179 ? 8.521 1.881 -15.926 1.00 98.19 179 GLY A N 1
ATOM 1475 C CA . GLY A 1 179 ? 7.268 1.450 -15.301 1.00 98.19 179 GLY A CA 1
ATOM 1476 C C . GLY A 1 179 ? 7.386 1.257 -13.787 1.00 98.19 179 GLY A C 1
ATOM 1477 O O . GLY A 1 179 ? 6.512 1.689 -13.037 1.00 98.19 179 GLY A O 1
ATOM 1478 N N . MET A 1 180 ? 8.482 0.662 -13.312 1.00 98.44 180 MET A N 1
ATOM 1479 C CA . MET A 1 180 ? 8.756 0.531 -11.878 1.00 98.44 180 MET A CA 1
ATOM 1480 C C . MET A 1 180 ? 8.838 1.904 -11.201 1.00 98.44 180 MET A C 1
ATOM 1482 O O . MET A 1 180 ? 8.163 2.136 -10.201 1.00 98.44 180 MET A O 1
ATOM 1486 N N . GLN A 1 181 ? 9.627 2.820 -11.768 1.00 98.50 181 GLN A N 1
ATOM 1487 C CA . GLN A 1 181 ? 9.809 4.166 -11.234 1.00 98.50 181 GLN A CA 1
ATOM 1488 C C . GLN A 1 181 ? 8.498 4.953 -11.219 1.00 98.50 181 GLN A C 1
ATOM 1490 O O . GLN A 1 181 ? 8.196 5.603 -10.223 1.00 98.50 181 GLN A O 1
ATOM 1495 N N . PHE A 1 182 ? 7.710 4.872 -12.294 1.00 98.50 182 PHE A N 1
ATOM 1496 C CA . PHE A 1 182 ? 6.399 5.512 -12.365 1.00 98.50 182 PHE A CA 1
ATOM 1497 C C . PHE A 1 182 ? 5.489 5.066 -11.215 1.00 98.50 182 PHE A C 1
ATOM 1499 O O . PHE A 1 182 ? 4.911 5.897 -10.521 1.00 98.50 182 PHE A O 1
ATOM 1506 N N . ASN A 1 183 ? 5.392 3.758 -10.975 1.00 98.62 183 ASN A N 1
ATOM 1507 C CA . ASN A 1 183 ? 4.546 3.234 -9.909 1.00 98.62 183 ASN A CA 1
ATOM 1508 C C . ASN A 1 183 ?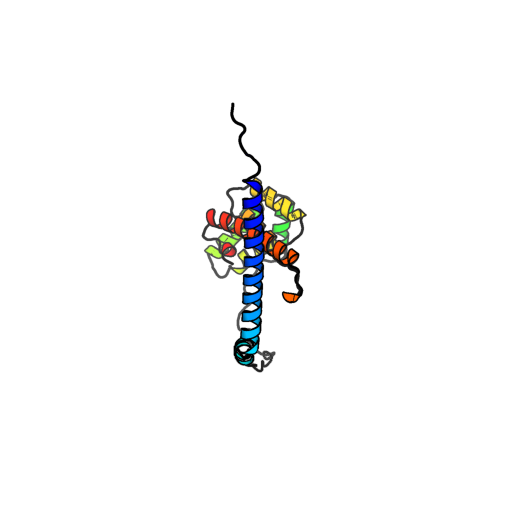 5.083 3.588 -8.512 1.00 98.62 183 ASN A C 1
ATOM 1510 O O . ASN A 1 183 ? 4.307 3.987 -7.653 1.00 98.62 183 ASN A O 1
ATOM 1514 N N . PHE A 1 184 ? 6.396 3.527 -8.276 1.00 98.56 184 PHE A N 1
ATOM 1515 C CA . PHE A 1 184 ? 6.955 3.956 -6.988 1.00 98.56 184 PHE A CA 1
ATOM 1516 C C . PHE A 1 184 ? 6.757 5.444 -6.717 1.00 98.56 184 PHE A C 1
ATOM 1518 O O . PHE A 1 184 ? 6.452 5.809 -5.588 1.00 98.56 184 PHE A O 1
ATOM 1525 N N . PHE A 1 185 ? 6.838 6.293 -7.742 1.00 98.62 185 PHE A N 1
ATOM 1526 C CA . PHE A 1 185 ? 6.500 7.706 -7.601 1.00 98.62 185 PHE A CA 1
ATOM 1527 C C . PHE A 1 185 ? 5.040 7.894 -7.159 1.00 98.62 185 PHE A C 1
ATOM 1529 O O . PHE A 1 185 ? 4.762 8.641 -6.226 1.00 98.62 185 PHE A O 1
ATOM 1536 N N . ARG A 1 186 ? 4.102 7.151 -7.760 1.00 98.56 186 ARG A N 1
ATOM 1537 C CA . ARG A 1 186 ? 2.684 7.169 -7.363 1.00 98.56 186 ARG A CA 1
ATOM 1538 C C . ARG A 1 186 ? 2.474 6.678 -5.930 1.00 98.56 186 ARG A C 1
ATOM 1540 O O . ARG A 1 186 ? 1.643 7.235 -5.216 1.00 98.56 186 ARG A O 1
ATOM 1547 N N . ALA A 1 187 ? 3.211 5.654 -5.504 1.00 98.56 187 ALA A N 1
ATOM 1548 C CA . ALA A 1 187 ? 3.174 5.192 -4.121 1.00 98.56 187 ALA A CA 1
ATOM 1549 C C . ALA A 1 187 ? 3.676 6.275 -3.154 1.00 98.56 187 ALA A C 1
ATOM 1551 O O . ALA A 1 187 ? 2.999 6.581 -2.177 1.00 98.56 187 ALA A O 1
ATOM 1552 N N . GLU A 1 188 ? 4.803 6.914 -3.477 1.00 98.44 188 GLU A N 1
ATOM 1553 C CA . GLU A 1 188 ? 5.396 7.994 -2.685 1.00 98.44 188 GLU A CA 1
ATOM 1554 C C . GLU A 1 188 ? 4.445 9.193 -2.528 1.00 98.44 188 GLU A C 1
ATOM 1556 O O . GLU A 1 188 ? 4.300 9.718 -1.425 1.00 98.44 188 GLU A O 1
ATOM 1561 N N . GLU A 1 189 ? 3.759 9.616 -3.597 1.00 98.44 189 GLU A N 1
ATOM 1562 C CA . GLU A 1 189 ? 2.753 10.688 -3.528 1.00 98.44 189 GLU A CA 1
ATOM 1563 C C . GLU A 1 189 ? 1.635 10.362 -2.527 1.00 98.44 189 GLU A C 1
ATOM 1565 O O . GLU A 1 189 ? 1.249 11.212 -1.727 1.00 98.44 189 GLU A O 1
ATOM 1570 N N . ASN A 1 190 ? 1.139 9.123 -2.536 1.00 98.69 190 ASN A N 1
ATOM 1571 C CA . ASN A 1 190 ? 0.075 8.701 -1.628 1.00 98.69 190 ASN A CA 1
ATOM 1572 C 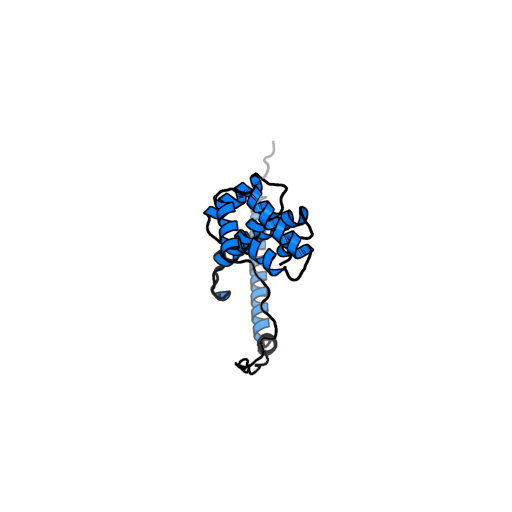C . ASN A 1 190 ? 0.564 8.567 -0.177 1.00 98.69 190 ASN A C 1
ATOM 1574 O O . ASN A 1 190 ? -0.153 8.961 0.741 1.00 98.69 190 ASN A O 1
ATOM 1578 N N . ILE A 1 191 ? 1.786 8.071 0.042 1.00 98.62 191 ILE A N 1
ATOM 1579 C CA . ILE A 1 191 ? 2.398 8.008 1.380 1.00 98.62 191 ILE A CA 1
ATOM 1580 C C . ILE A 1 191 ? 2.543 9.411 1.967 1.00 98.62 191 ILE A C 1
ATOM 1582 O O . ILE A 1 191 ? 2.181 9.627 3.119 1.00 98.62 191 ILE A O 1
ATOM 1586 N N . LYS A 1 192 ? 3.011 10.382 1.171 1.00 98.62 192 LYS A N 1
ATOM 1587 C CA . LYS A 1 192 ? 3.134 11.779 1.614 1.00 98.62 192 LYS A CA 1
ATOM 1588 C C . LYS A 1 192 ? 1.801 12.336 2.099 1.00 98.62 192 LYS A C 1
ATOM 1590 O O . LYS A 1 192 ? 1.747 12.872 3.197 1.00 98.62 192 LYS A O 1
ATOM 1595 N N . ILE A 1 193 ? 0.729 12.146 1.330 1.00 98.56 193 ILE A N 1
ATOM 1596 C CA . ILE A 1 193 ? -0.612 12.600 1.726 1.00 98.56 193 ILE A CA 1
ATOM 1597 C C . ILE A 1 193 ? -1.070 11.894 3.008 1.00 98.56 193 ILE A C 1
ATOM 1599 O O . ILE A 1 193 ? -1.585 12.538 3.919 1.00 98.56 193 ILE A O 1
ATOM 1603 N N . ALA A 1 194 ? -0.866 10.579 3.116 1.00 98.62 194 ALA A N 1
ATOM 1604 C CA . ALA A 1 194 ? -1.220 9.848 4.327 1.00 98.62 194 ALA A CA 1
ATOM 1605 C C . ALA A 1 194 ? -0.491 10.393 5.567 1.00 98.62 194 ALA A C 1
ATOM 1607 O O . ALA A 1 194 ? -1.128 10.602 6.597 1.00 98.62 194 ALA A O 1
ATOM 1608 N N . LEU A 1 195 ? 0.810 10.676 5.445 1.00 98.50 195 LEU A N 1
ATOM 1609 C CA . LEU A 1 195 ? 1.636 11.241 6.515 1.00 98.50 195 LEU A CA 1
ATOM 1610 C C . LEU A 1 195 ? 1.286 12.700 6.847 1.00 98.50 195 LEU A C 1
ATOM 1612 O O . LEU A 1 195 ? 1.446 13.119 7.990 1.00 98.50 195 LEU A O 1
ATOM 1616 N N . GLU A 1 196 ? 0.783 13.475 5.884 1.00 98.38 196 GLU A N 1
ATOM 1617 C CA . GLU A 1 196 ? 0.219 14.807 6.148 1.00 98.38 196 GLU A CA 1
ATOM 1618 C C . GLU A 1 196 ? -1.066 14.727 6.988 1.00 98.38 196 GLU A C 1
ATOM 1620 O O . GLU A 1 196 ? -1.311 15.605 7.817 1.00 98.38 196 GLU A O 1
ATOM 1625 N N . ILE A 1 197 ? -1.876 13.679 6.797 1.00 98.38 197 ILE A N 1
ATOM 1626 C CA . ILE A 1 197 ? -3.109 13.442 7.563 1.00 98.38 197 ILE A CA 1
ATOM 1627 C C . ILE A 1 197 ? -2.792 12.890 8.959 1.00 98.38 197 ILE A C 1
ATOM 1629 O O . ILE A 1 197 ? -3.382 13.338 9.943 1.00 98.38 197 ILE A O 1
ATOM 1633 N N . ASN A 1 198 ? -1.885 11.915 9.053 1.00 97.88 198 ASN A N 1
ATOM 1634 C CA . ASN A 1 198 ? -1.423 11.346 10.315 1.00 97.88 198 ASN A CA 1
ATOM 1635 C C . ASN A 1 198 ? 0.103 11.095 10.262 1.00 97.88 198 ASN A C 1
ATOM 1637 O O . ASN A 1 198 ? 0.547 10.174 9.579 1.00 97.88 198 ASN A O 1
ATOM 1641 N N . PRO A 1 199 ? 0.918 11.880 10.986 1.00 97.44 199 PRO A N 1
ATOM 1642 C CA . PRO A 1 199 ? 2.371 11.694 11.027 1.00 97.44 199 PRO A CA 1
ATOM 1643 C C . PRO A 1 199 ? 2.852 10.447 11.784 1.00 97.44 199 PRO A C 1
ATOM 1645 O O . PRO A 1 199 ? 4.008 10.069 11.633 1.00 97.44 199 PRO A O 1
ATOM 1648 N N . ASP A 1 200 ? 2.004 9.799 12.586 1.00 95.38 200 ASP A N 1
ATOM 1649 C CA . ASP A 1 200 ? 2.390 8.666 13.445 1.00 95.38 200 ASP A CA 1
ATOM 1650 C C . ASP A 1 200 ? 2.198 7.296 12.754 1.00 95.38 200 ASP A C 1
ATOM 1652 O O . ASP A 1 200 ? 2.269 6.227 13.371 1.00 95.38 200 ASP A O 1
ATOM 1656 N N . LEU A 1 201 ? 1.967 7.303 11.436 1.00 95.56 201 LEU A N 1
ATOM 1657 C CA . LEU A 1 201 ? 1.763 6.097 10.634 1.00 95.56 201 LEU A CA 1
ATOM 1658 C C . LEU A 1 201 ? 3.078 5.350 10.426 1.00 95.56 201 LEU A C 1
ATOM 1660 O O . LEU A 1 201 ? 3.832 5.651 9.503 1.00 95.56 201 LEU A O 1
ATOM 1664 N N . MET A 1 202 ? 3.317 4.312 11.227 1.00 90.44 202 MET A N 1
ATOM 1665 C CA . MET A 1 202 ? 4.523 3.483 11.112 1.00 90.44 202 MET A CA 1
ATOM 1666 C C . MET A 1 202 ? 4.721 2.930 9.695 1.00 90.44 202 MET A C 1
ATOM 1668 O O . MET A 1 202 ? 5.808 3.051 9.140 1.00 90.44 202 MET A O 1
ATOM 1672 N N . VAL A 1 203 ? 3.651 2.431 9.069 1.00 92.88 203 VAL A N 1
ATOM 1673 C CA . VAL A 1 203 ? 3.700 1.852 7.713 1.00 92.88 203 VAL A CA 1
ATOM 1674 C C . VAL A 1 203 ? 4.037 2.898 6.635 1.00 92.88 203 VAL A C 1
ATOM 1676 O O . VAL A 1 203 ? 4.469 2.548 5.544 1.00 92.88 203 VAL A O 1
ATOM 1679 N N . GLY A 1 204 ? 3.885 4.194 6.926 1.00 91.62 204 GLY A N 1
ATOM 1680 C CA . GLY A 1 204 ? 4.287 5.267 6.014 1.00 91.62 204 GLY A CA 1
ATOM 1681 C C . GLY A 1 204 ? 5.801 5.508 5.945 1.00 91.62 204 GLY A C 1
ATOM 1682 O O . GLY A 1 204 ? 6.241 6.257 5.075 1.00 91.62 204 GLY A O 1
ATOM 1683 N N . TYR A 1 205 ? 6.592 4.900 6.836 1.00 89.69 205 TYR A N 1
ATOM 1684 C CA . TYR A 1 205 ? 8.049 5.081 6.916 1.00 89.69 205 TYR A CA 1
ATOM 1685 C C . TYR A 1 205 ? 8.873 3.855 6.491 1.00 89.69 205 TYR A C 1
ATOM 1687 O O . TYR A 1 205 ? 10.104 3.935 6.508 1.00 89.69 205 TYR A O 1
ATOM 1695 N N . ASP A 1 206 ? 8.212 2.753 6.135 1.00 69.81 206 ASP A N 1
ATOM 1696 C CA . ASP A 1 206 ? 8.832 1.505 5.659 1.00 69.81 206 ASP A CA 1
ATOM 1697 C C . ASP A 1 206 ? 9.304 1.599 4.194 1.00 69.81 206 ASP A C 1
ATOM 1699 O O . ASP A 1 206 ? 10.424 1.118 3.892 1.00 69.81 206 ASP A O 1
#

Secondary structure (DSSP, 8-state):
-PPP--TTTHHHHHHHHHHHHHHHHHHHHHHHHHHHHHHHHS-THHHHHHHH-----------TT---SSPPPP---HHHHHHHHHHHHTT-HHHHHHHHHHHHHHHHH-GGGHHHHHHHHHTT----HHHHHHHHHHHHH-TT-HHHHHHHHHHHHHHHHHHH-SS-GGGS-HHHHHHHHHHHHHHHHHHHHHHHH-TT-GGGG-